Protein AF-0000000068983544 (afdb_homodimer)

pLDDT: mean 83.66, std 15.93, range [45.41, 98.19]

Nearest PDB structures (foldseek):
  6u9g-assembly1_E  TM=1.720E-01  e=5.964E+00  Francisella tularensis subsp. novicida U112
  6u9g-assembly1_E  TM=1.723E-01  e=6.072E+00  Francisella tularensis subsp. novicida U112

Organism: NCBI:txid743974

Sequence (190 aa):
MKKLVFLGVFAALSTGCATQTYLLSNQSQATPSVDKAQTFFVSGLAQQREINAAEVCNGANNVAKVETQHSFLNGVLGTISSGIYTPRQVRIYCKMKKLVFLGVFAALSTGCATQTYLLSNQSQATPSVDKAQTFFVSGLAQQREINAAEVCNGANNVAKVETQHSFLNGVLGTISSGIYTPRQVRIYCK

Secondary structure (DSSP, 8-state):
-HHHHHHHHHHHHHT-EEEEEEES-S---SS-SEEEEEEEEGGGTTEEEEEEHHHHTTSGGGEEEEEEEEEHHHHHHHHHTTTSEEEEEEEEEE-/-HHHHHHHHHHHHHT-EEEEEEES-S---SS-SEEEEEEEEGGGTTEEEEEEHHHHTTSGGGEEEEEEEEEHHHHHHHHHTTTSEEEEEEEEEE-

Foldseek 3Di:
DVVVVVVVVVVVLFAPKPKDKDFDAPDWDPAFLDKDKDKAFQLNVVHDDDDDLQVSQVGPNFWGMKMKIGTSVQVVVCVVVVNGIHMIIITTTTD/DVVVVVVVVVVVLFAPKPKDKDFDAPDWDPAFLDKDKDKAFQLNVVHDDDDDLCVSQVGPNFWGMKMKIGTSVQVVVCVVVVNGIRMIIITTTTD

Structure (mmCIF, N/CA/C/O backbone):
data_AF-0000000068983544-model_v1
#
loop_
_entity.id
_entity.type
_entity.pdbx_description
1 polymer 'Bor protein of bacteriophage'
#
loop_
_atom_site.group_PDB
_atom_site.id
_atom_site.type_symbol
_atom_site.label_atom_id
_atom_site.label_alt_id
_atom_site.label_comp_id
_atom_site.label_asym_id
_atom_site.label_entity_id
_atom_site.label_seq_id
_atom_site.pdbx_PDB_ins_code
_atom_site.Cartn_x
_atom_site.Cartn_y
_atom_site.Cartn_z
_atom_site.occupancy
_atom_site.B_iso_or_equiv
_atom_site.auth_seq_id
_atom_site.auth_comp_id
_atom_site.auth_asym_id
_atom_site.auth_atom_id
_atom_site.pdbx_PDB_model_num
ATOM 1 N N . MET A 1 1 ? 21.5 12.438 31.875 1 45.41 1 MET A N 1
ATOM 2 C CA . MET A 1 1 ? 20.578 11.32 31.656 1 45.41 1 MET A CA 1
ATOM 3 C C . MET A 1 1 ? 19.547 11.68 30.594 1 45.41 1 MET A C 1
ATOM 5 O O . MET A 1 1 ? 18.781 10.812 30.156 1 45.41 1 MET A O 1
ATOM 9 N N . LYS A 1 2 ? 19.25 12.898 30.469 1 55.91 2 LYS A N 1
ATOM 10 C CA . LYS A 1 2 ? 18.266 13.414 29.531 1 55.91 2 LYS A CA 1
ATOM 11 C C . LYS A 1 2 ? 18.703 13.18 28.078 1 55.91 2 LYS A C 1
ATOM 13 O O . LYS A 1 2 ? 17.875 12.867 27.219 1 55.91 2 LYS A O 1
ATOM 18 N N . LYS A 1 3 ? 20.031 13.25 27.859 1 56.06 3 LYS A N 1
ATOM 19 C CA . LYS A 1 3 ? 20.547 13.164 26.5 1 56.06 3 LYS A CA 1
ATOM 20 C C . LYS A 1 3 ? 20.406 11.75 25.938 1 56.06 3 LYS A C 1
ATOM 22 O O . LYS A 1 3 ? 20.156 11.57 24.75 1 56.06 3 LYS A O 1
ATOM 27 N N . LEU A 1 4 ? 20.562 10.781 26.75 1 52.22 4 LEU A N 1
ATOM 28 C CA . LEU A 1 4 ? 20.578 9.398 26.281 1 52.22 4 LEU A CA 1
ATOM 29 C C . LEU A 1 4 ? 19.172 8.953 25.875 1 52.22 4 LEU A C 1
ATOM 31 O O . LEU A 1 4 ? 19.016 8.148 24.953 1 52.22 4 LEU A O 1
ATOM 35 N N . VAL A 1 5 ? 18.203 9.492 26.594 1 53.12 5 VAL A N 1
ATOM 36 C CA . VAL A 1 5 ? 16.844 9.023 26.297 1 53.12 5 VAL A CA 1
ATOM 37 C C . VAL A 1 5 ? 16.422 9.5 24.906 1 53.12 5 VAL A C 1
ATOM 39 O O . VAL A 1 5 ? 15.68 8.812 24.203 1 53.12 5 VAL A O 1
ATOM 42 N N . PHE A 1 6 ? 17.109 10.57 24.5 1 54.41 6 PHE A N 1
ATOM 43 C CA . PHE A 1 6 ? 16.672 11.07 23.188 1 54.41 6 PHE A CA 1
ATOM 44 C C . PHE A 1 6 ? 17.094 10.117 22.078 1 54.41 6 PHE A C 1
ATOM 46 O O . PHE A 1 6 ? 16.359 9.93 21.109 1 54.41 6 PHE A O 1
ATOM 53 N N . LEU A 1 7 ? 18.312 9.562 22.281 1 53.5 7 LEU A N 1
ATOM 54 C CA . LEU A 1 7 ? 18.812 8.719 21.188 1 53.5 7 LEU A CA 1
ATOM 55 C C . LEU A 1 7 ? 17.969 7.465 21.047 1 53.5 7 LEU A C 1
ATOM 57 O O . LEU A 1 7 ? 17.703 7.008 19.938 1 53.5 7 LEU A O 1
ATOM 61 N N . GLY A 1 8 ? 17.672 6.891 22.172 1 51.94 8 GLY A N 1
ATOM 62 C CA . GLY A 1 8 ? 16.922 5.645 22.078 1 51.94 8 GLY A CA 1
ATOM 63 C C . GLY A 1 8 ? 15.547 5.816 21.438 1 51.94 8 GLY A C 1
ATOM 64 O O . GLY A 1 8 ? 15.102 4.957 20.688 1 51.94 8 GLY A O 1
ATOM 65 N N . VAL A 1 9 ? 14.906 6.852 21.844 1 52.91 9 VAL A N 1
ATOM 66 C CA . VAL A 1 9 ? 13.562 7.074 21.297 1 52.91 9 VAL A CA 1
ATOM 67 C C . VAL A 1 9 ? 13.633 7.242 19.781 1 52.91 9 VAL A C 1
ATOM 69 O O . VAL A 1 9 ? 12.766 6.746 19.062 1 52.91 9 VAL A O 1
ATOM 72 N N . PHE A 1 10 ? 14.695 7.887 19.344 1 51.66 10 PHE A N 1
ATOM 73 C CA . PHE A 1 10 ? 14.805 8.102 17.906 1 51.66 10 PHE A CA 1
ATOM 74 C C . PHE A 1 10 ? 14.969 6.773 17.172 1 51.66 10 PHE A C 1
ATOM 76 O O . PHE A 1 10 ? 14.422 6.59 16.078 1 51.66 10 PHE A O 1
ATOM 83 N N . ALA A 1 11 ? 15.844 5.953 17.734 1 50.38 11 ALA A N 1
ATOM 84 C CA . ALA A 1 11 ? 16.047 4.68 17.047 1 50.38 11 ALA A CA 1
ATOM 85 C C . ALA A 1 11 ? 14.75 3.881 16.969 1 50.38 11 ALA A C 1
ATOM 87 O O . ALA A 1 11 ? 14.492 3.203 15.977 1 50.38 11 ALA A O 1
ATOM 88 N N . ALA A 1 12 ? 14.047 3.814 18.094 1 47.84 12 ALA A N 1
ATOM 89 C CA . ALA A 1 12 ? 12.812 3.041 18.094 1 47.84 12 ALA A CA 1
ATOM 90 C C . ALA A 1 12 ? 11.781 3.645 17.156 1 47.84 12 ALA A C 1
ATOM 92 O O . ALA A 1 12 ? 10.875 2.949 16.688 1 47.84 12 ALA A O 1
ATOM 93 N N . LEU A 1 13 ? 11.797 4.941 17.062 1 49.25 13 LEU A N 1
ATOM 94 C CA . LEU A 1 13 ? 10.828 5.594 16.203 1 49.25 13 LEU A CA 1
ATOM 95 C C . LEU A 1 13 ? 11.062 5.211 14.742 1 49.25 13 LEU A C 1
ATOM 97 O O . LEU A 1 13 ? 10.172 5.363 13.898 1 49.25 13 LEU A O 1
ATOM 101 N N . SER A 1 14 ? 12.289 4.887 14.508 1 50.16 14 SER A N 1
ATOM 102 C CA . SER A 1 14 ? 12.594 4.82 13.078 1 50.16 14 SER A CA 1
ATOM 103 C C . SER A 1 14 ? 11.789 3.725 12.391 1 50.16 14 SER A C 1
ATOM 105 O O . SER A 1 14 ? 11.547 3.789 11.188 1 50.16 14 SER A O 1
ATOM 107 N N . THR A 1 15 ? 11.688 2.613 13.211 1 50.91 15 THR A N 1
ATOM 108 C CA . THR A 1 15 ? 11.203 1.5 12.398 1 50.91 15 THR A CA 1
ATOM 109 C C . THR A 1 15 ? 9.68 1.414 12.453 1 50.91 15 THR A C 1
ATOM 111 O O . THR A 1 15 ? 9.094 0.398 12.07 1 50.91 15 THR A O 1
ATOM 114 N N . GLY A 1 16 ? 9.023 2.342 13.352 1 54.34 16 GLY A N 1
ATOM 115 C CA . GLY A 1 16 ? 7.582 2.176 13.445 1 54.34 16 GLY A CA 1
ATOM 116 C C . GLY A 1 16 ? 6.848 2.576 12.18 1 54.34 16 GLY A C 1
ATOM 117 O O . GLY A 1 16 ? 6.914 3.732 11.758 1 54.34 16 GLY A O 1
ATOM 118 N N . CYS A 1 17 ? 6.656 1.687 11.039 1 65 17 CYS A N 1
ATOM 119 C CA . CYS A 1 17 ? 6.129 1.839 9.688 1 65 17 CYS A CA 1
ATOM 120 C C . CYS A 1 17 ? 4.777 1.151 9.547 1 65 17 CYS A C 1
ATOM 122 O O . CYS A 1 17 ? 4.453 0.242 10.312 1 65 17 CYS A O 1
ATOM 124 N N . ALA A 1 18 ? 3.801 1.942 9.28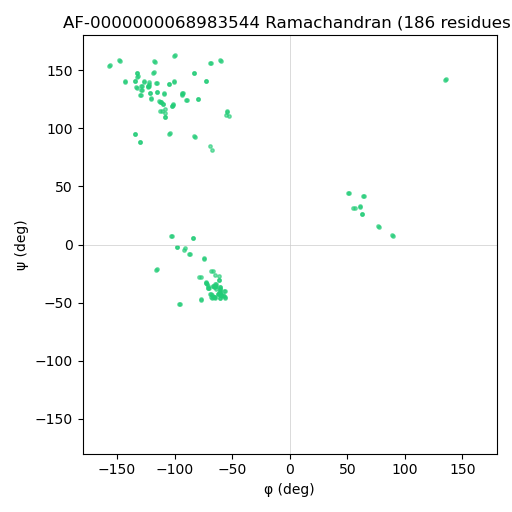9 1 82.88 18 ALA A N 1
ATOM 125 C CA . ALA A 1 18 ? 2.566 1.285 8.867 1 82.88 18 ALA A CA 1
ATOM 126 C C . ALA A 1 18 ? 2.809 0.385 7.66 1 82.88 18 ALA A C 1
ATOM 128 O O . ALA A 1 18 ? 3.246 0.854 6.605 1 82.88 18 ALA A O 1
ATOM 129 N N . THR A 1 19 ? 2.672 -0.91 7.992 1 90.06 19 THR A N 1
ATOM 130 C CA . THR A 1 19 ? 2.961 -1.868 6.934 1 90.06 19 THR A CA 1
ATOM 131 C C . THR A 1 19 ? 1.698 -2.621 6.523 1 90.06 19 THR A C 1
ATOM 133 O O . THR A 1 19 ? 0.979 -3.145 7.379 1 90.06 19 THR A O 1
ATOM 136 N N . GLN A 1 20 ? 1.384 -2.551 5.312 1 92 20 GLN A N 1
ATOM 137 C CA . GLN A 1 20 ? 0.334 -3.373 4.723 1 92 20 GLN A CA 1
ATOM 138 C C . GLN A 1 20 ? 0.925 -4.539 3.934 1 92 20 GLN A C 1
ATOM 140 O O . GLN A 1 20 ? 1.642 -4.332 2.951 1 92 20 GLN A O 1
ATOM 145 N N . THR A 1 21 ? 0.587 -5.832 4.363 1 95.06 21 THR A N 1
ATOM 146 C CA . THR A 1 21 ? 1.173 -7.027 3.768 1 95.06 21 THR A CA 1
ATOM 147 C C . THR A 1 21 ? 0.105 -7.859 3.062 1 95.06 21 THR A C 1
ATOM 149 O O . THR A 1 21 ? -0.954 -8.133 3.633 1 95.06 21 THR A O 1
ATOM 152 N N . TYR A 1 22 ? 0.392 -8.25 1.853 1 97.19 22 TYR A N 1
ATOM 153 C CA . TYR A 1 22 ? -0.451 -9.133 1.061 1 97.19 22 TYR A CA 1
ATOM 15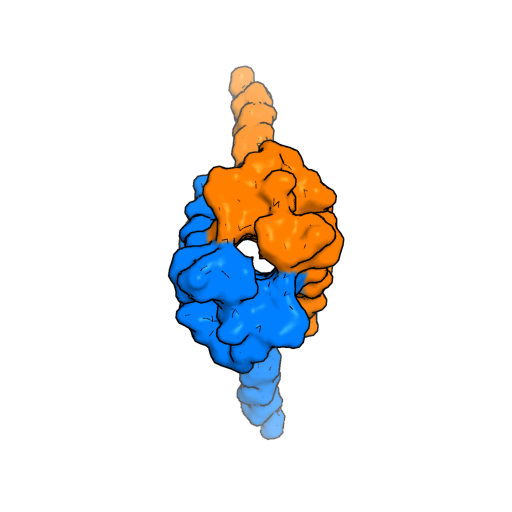4 C C . TYR A 1 22 ? 0.23 -10.484 0.842 1 97.19 22 TYR A C 1
ATOM 156 O O . TYR A 1 22 ? 1.246 -10.562 0.148 1 97.19 22 TYR A O 1
ATOM 164 N N . LEU A 1 23 ? -0.358 -11.492 1.39 1 98 23 LEU A N 1
ATOM 165 C CA . LEU A 1 23 ? 0.26 -12.812 1.372 1 98 23 LEU A CA 1
ATOM 166 C C . LEU A 1 23 ? -0.237 -13.633 0.185 1 98 23 LEU A C 1
ATOM 168 O O . LEU A 1 23 ? -1.443 -13.711 -0.06 1 98 23 LEU A O 1
ATOM 172 N N . LEU A 1 24 ? 0.691 -14.133 -0.499 1 97.94 24 LEU A N 1
ATOM 173 C CA . LEU A 1 24 ? 0.36 -15 -1.625 1 97.94 24 LEU A CA 1
ATOM 174 C C . LEU A 1 24 ? 0.847 -16.422 -1.377 1 97.94 24 LEU A C 1
ATOM 176 O O . LEU A 1 24 ? 0.413 -17.359 -2.053 1 97.94 24 LEU A O 1
ATOM 180 N N . SER A 1 25 ? 1.79 -16.516 -0.504 1 96.75 25 SER A N 1
ATOM 181 C CA . SER A 1 25 ? 2.355 -17.812 -0.141 1 96.75 25 SER A CA 1
ATOM 182 C C . SER A 1 25 ? 2.812 -17.828 1.314 1 96.75 25 SER A C 1
ATOM 184 O O . SER A 1 25 ? 3.088 -16.781 1.895 1 96.75 25 SER A O 1
ATOM 186 N N . ASN A 1 26 ? 2.916 -19.031 1.849 1 93.44 26 ASN A N 1
ATOM 187 C CA . ASN A 1 26 ? 3.42 -19.172 3.209 1 93.44 26 ASN A CA 1
ATOM 188 C C . ASN A 1 26 ? 4.941 -19.281 3.234 1 93.44 26 ASN A C 1
ATOM 190 O O . ASN A 1 26 ? 5.551 -19.266 4.305 1 93.44 26 ASN A O 1
ATOM 194 N N . GLN A 1 27 ? 5.449 -19.391 2.027 1 91 27 GLN A N 1
ATOM 195 C CA . GLN A 1 27 ? 6.898 -19.469 1.894 1 91 27 GLN A CA 1
ATOM 196 C C . GLN A 1 27 ? 7.457 -18.188 1.255 1 91 27 GLN A C 1
ATOM 198 O O . GLN A 1 27 ? 6.949 -17.734 0.231 1 91 27 GLN A O 1
ATOM 203 N N . SER A 1 28 ? 8.344 -17.516 1.978 1 90.25 28 SER A N 1
ATOM 204 C CA . SER A 1 28 ? 8.953 -16.297 1.443 1 90.25 28 SER A CA 1
ATOM 205 C C . SER A 1 28 ? 10.414 -16.188 1.859 1 90.25 28 SER A C 1
ATOM 207 O O . SER A 1 28 ? 10.773 -16.516 2.988 1 90.25 28 SER A O 1
ATOM 209 N N . GLN A 1 29 ? 11.133 -15.742 0.905 1 91.75 29 GLN A N 1
ATOM 210 C CA . GLN A 1 29 ? 12.492 -15.383 1.272 1 91.75 29 GLN A CA 1
ATOM 211 C C . GLN A 1 29 ? 12.5 -14.281 2.328 1 91.75 29 GLN A C 1
ATOM 213 O O . GLN A 1 29 ? 11.531 -13.531 2.465 1 91.75 29 GLN A O 1
ATOM 218 N N . ALA A 1 30 ? 13.586 -14.234 2.975 1 89.75 30 ALA A N 1
ATOM 219 C CA . ALA A 1 30 ? 13.711 -13.25 4.047 1 89.75 30 ALA A CA 1
ATOM 220 C C . ALA A 1 30 ? 14 -11.859 3.484 1 89.75 30 ALA A C 1
ATOM 222 O O . ALA A 1 30 ? 13.594 -10.852 4.074 1 89.75 30 ALA A O 1
ATOM 223 N N . THR A 1 31 ? 14.617 -11.883 2.375 1 93.94 31 THR A N 1
ATOM 224 C CA . THR A 1 31 ? 15.008 -10.609 1.788 1 93.94 31 THR A CA 1
ATOM 225 C C . THR A 1 31 ? 14.094 -10.25 0.62 1 93.94 31 THR A C 1
ATOM 227 O O . THR A 1 31 ? 13.758 -11.102 -0.202 1 93.94 31 THR A O 1
ATOM 230 N N . PRO A 1 32 ? 13.742 -9.023 0.564 1 96 32 PRO A N 1
ATOM 231 C CA . PRO A 1 32 ? 12.883 -8.625 -0.554 1 96 32 PRO A CA 1
ATOM 232 C C . PRO A 1 32 ? 13.633 -8.578 -1.885 1 96 32 PRO A C 1
ATOM 234 O O . PRO A 1 32 ? 14.797 -8.18 -1.927 1 96 32 PRO A O 1
ATOM 237 N N . SER A 1 33 ? 13.031 -8.992 -2.914 1 97.19 33 SER A N 1
ATOM 238 C CA . SER A 1 33 ? 13.578 -8.898 -4.266 1 97.19 33 SER A CA 1
ATOM 239 C C . SER A 1 33 ? 13.547 -7.465 -4.777 1 97.19 33 SER A C 1
ATOM 241 O O . SER A 1 33 ? 14.359 -7.082 -5.621 1 97.19 33 SER A O 1
ATOM 243 N N . VAL A 1 34 ? 12.562 -6.762 -4.352 1 96 34 VAL A N 1
ATOM 244 C CA . VAL A 1 34 ? 12.453 -5.332 -4.637 1 96 34 VAL A CA 1
ATOM 245 C C . VAL A 1 34 ? 12.18 -4.57 -3.34 1 96 34 VAL A C 1
ATOM 247 O O . VAL A 1 34 ? 11.336 -4.973 -2.541 1 96 34 VAL A O 1
ATOM 250 N N . ASP A 1 35 ? 12.922 -3.602 -3.084 1 94.06 35 ASP A N 1
ATOM 251 C CA . ASP A 1 35 ? 12.75 -2.629 -2.01 1 94.06 35 ASP A CA 1
ATOM 252 C C . ASP A 1 35 ? 12.953 -1.204 -2.521 1 94.06 35 ASP A C 1
ATOM 254 O O . ASP A 1 35 ? 14.078 -0.703 -2.545 1 94.06 35 ASP A O 1
ATOM 258 N N . LYS A 1 36 ? 11.898 -0.603 -2.852 1 91.38 36 LYS A N 1
ATOM 259 C CA . LYS A 1 36 ? 12 0.686 -3.531 1 91.38 36 LYS A CA 1
ATOM 260 C C . LYS A 1 36 ? 11.07 1.717 -2.898 1 91.38 36 LYS A C 1
ATOM 262 O O . LYS A 1 36 ? 9.984 1.375 -2.43 1 91.38 36 LYS A O 1
ATOM 267 N N . ALA A 1 37 ? 11.586 2.939 -2.898 1 87.25 37 ALA A N 1
ATOM 268 C CA . ALA A 1 37 ? 10.773 4.066 -2.447 1 87.25 37 ALA A CA 1
ATOM 269 C C . ALA A 1 37 ? 9.992 4.68 -3.605 1 87.25 37 ALA A C 1
ATOM 271 O O . ALA A 1 37 ? 10.562 4.969 -4.66 1 87.25 37 ALA A O 1
ATOM 272 N N . GLN A 1 38 ? 8.727 4.766 -3.498 1 90.31 38 GLN A N 1
ATOM 273 C CA . GLN A 1 38 ? 7.879 5.453 -4.465 1 90.31 38 GLN A CA 1
ATOM 274 C C . GLN A 1 38 ? 7.473 6.832 -3.959 1 90.31 38 GLN A C 1
ATOM 276 O O . GLN A 1 38 ? 6.902 6.961 -2.875 1 90.31 38 GLN A O 1
ATOM 281 N N . THR A 1 39 ? 7.84 7.82 -4.75 1 89.25 39 THR A N 1
ATOM 282 C CA . THR A 1 39 ? 7.566 9.195 -4.34 1 89.25 39 THR A CA 1
ATOM 283 C C . THR A 1 39 ? 6.238 9.672 -4.922 1 89.25 39 THR A C 1
ATOM 285 O O . THR A 1 39 ? 5.965 9.477 -6.105 1 89.25 39 THR A O 1
ATOM 288 N N . PHE A 1 40 ? 5.43 10.234 -4.027 1 88.06 40 PHE A N 1
ATOM 289 C CA . PHE A 1 40 ? 4.191 10.898 -4.422 1 88.06 40 PHE A CA 1
ATOM 290 C C . PHE A 1 40 ? 4.223 12.375 -4.035 1 88.06 40 PHE A C 1
ATOM 292 O O . PHE A 1 40 ? 4.914 12.758 -3.09 1 88.06 40 PHE A O 1
ATOM 299 N N . PHE A 1 41 ? 3.531 13.156 -4.902 1 85.88 41 PHE A N 1
ATOM 300 C CA . PHE A 1 41 ? 3.48 14.578 -4.609 1 85.88 41 PHE A CA 1
ATOM 301 C C . PHE A 1 41 ? 2.045 15.031 -4.355 1 85.88 41 PHE A C 1
ATOM 303 O O . PHE A 1 41 ? 1.097 14.359 -4.77 1 85.88 41 PHE A O 1
ATOM 310 N N . VAL A 1 42 ? 1.91 16.078 -3.682 1 82.12 42 VAL A N 1
ATOM 311 C CA . VAL A 1 42 ? 0.615 16.672 -3.369 1 82.12 42 VAL A CA 1
ATOM 312 C C . VAL A 1 42 ? -0.309 15.625 -2.768 1 82.12 42 VAL A C 1
ATOM 314 O O . VAL A 1 42 ? -1.427 15.422 -3.248 1 82.12 42 VAL A O 1
ATOM 317 N N . SER A 1 43 ? 0.256 14.898 -1.895 1 77.75 43 SER A N 1
ATOM 318 C CA . SER A 1 43 ? -0.463 13.859 -1.165 1 77.75 43 SER A CA 1
ATOM 319 C C . SER A 1 43 ? -0.966 12.773 -2.105 1 77.75 43 SER A C 1
ATOM 321 O O . SER A 1 43 ? -1.996 12.148 -1.845 1 77.75 43 SER A O 1
ATOM 323 N N . GLY A 1 44 ? -0.198 12.695 -3.223 1 77.94 44 GLY A N 1
ATOM 324 C CA . GLY A 1 44 ? -0.522 11.625 -4.156 1 77.94 44 GLY A CA 1
ATOM 325 C C . GLY A 1 44 ? -1.744 11.93 -5.004 1 77.94 44 GLY A C 1
ATOM 326 O O . GLY A 1 44 ? -2.328 11.023 -5.602 1 77.94 44 GLY A O 1
ATOM 327 N N . LEU A 1 45 ? -2.143 13.109 -5.043 1 78.38 45 LEU A N 1
ATOM 328 C CA . LEU A 1 45 ? -3.348 13.5 -5.773 1 78.38 45 LEU A CA 1
ATOM 329 C C . LEU A 1 45 ? -3.27 13.047 -7.227 1 78.38 45 LEU A C 1
ATOM 331 O O . LEU A 1 45 ? -2.383 13.477 -7.969 1 78.38 45 LEU A O 1
ATOM 335 N N . ALA A 1 46 ? -4.125 12.195 -7.484 1 80.88 46 ALA A N 1
ATOM 336 C CA . ALA A 1 46 ? -4.285 11.664 -8.836 1 80.88 46 ALA A CA 1
ATOM 337 C C . ALA A 1 46 ? -3.012 10.969 -9.305 1 80.88 46 ALA A C 1
ATOM 339 O O . ALA A 1 46 ? -2.623 11.086 -10.469 1 80.88 46 ALA A O 1
ATOM 340 N N . GLN A 1 47 ? -2.291 10.383 -8.508 1 87.56 47 GLN A N 1
ATOM 341 C CA . GLN A 1 47 ? -1.045 9.711 -8.859 1 87.56 47 GLN A CA 1
ATOM 342 C C . GLN A 1 47 ? -1.144 8.211 -8.617 1 87.56 47 GLN A C 1
ATOM 344 O O . GLN A 1 47 ? -1.843 7.77 -7.703 1 87.56 47 GLN A O 1
ATOM 349 N N . GLN A 1 48 ? -0.599 7.488 -9.539 1 90.12 48 GLN A N 1
ATOM 350 C CA . GLN A 1 48 ? -0.569 6.035 -9.414 1 90.12 48 GLN A CA 1
ATOM 351 C C . GLN A 1 48 ? 0.808 5.48 -9.766 1 90.12 48 GLN A C 1
ATOM 353 O O . GLN A 1 48 ? 1.483 5.996 -10.656 1 90.12 48 GLN A O 1
ATOM 358 N N . ARG A 1 49 ? 1.163 4.496 -8.984 1 93.56 49 ARG A N 1
ATOM 359 C CA . ARG A 1 49 ? 2.377 3.736 -9.266 1 93.56 49 ARG A CA 1
ATOM 360 C C . ARG A 1 49 ? 2.072 2.248 -9.406 1 93.56 49 ARG A C 1
ATOM 362 O O . ARG A 1 49 ? 1.247 1.705 -8.672 1 93.56 49 ARG A O 1
ATOM 369 N N . GLU A 1 50 ? 2.719 1.639 -10.461 1 94.94 50 GLU A N 1
ATOM 370 C CA . GLU A 1 50 ? 2.5 0.211 -10.672 1 94.94 50 GLU A CA 1
ATOM 371 C C . GLU A 1 50 ? 3.824 -0.546 -10.734 1 94.94 50 GLU A C 1
ATOM 373 O O . GLU A 1 50 ? 4.805 -0.046 -11.289 1 94.94 50 GLU A O 1
ATOM 378 N N . ILE A 1 51 ? 3.85 -1.687 -10.164 1 96.38 51 ILE A N 1
ATOM 379 C CA . ILE A 1 51 ? 4.984 -2.596 -10.297 1 96.38 51 ILE A CA 1
ATOM 380 C C . ILE A 1 51 ? 4.488 -3.982 -10.703 1 96.38 51 ILE A C 1
ATOM 382 O O . ILE A 1 51 ? 3.494 -4.477 -10.164 1 96.38 51 ILE A O 1
ATOM 386 N N . ASN A 1 52 ? 5.145 -4.555 -11.688 1 98 52 ASN A N 1
ATOM 387 C CA . ASN A 1 52 ? 4.82 -5.91 -12.109 1 98 52 ASN A CA 1
ATOM 388 C C . ASN A 1 52 ? 5.504 -6.953 -11.234 1 98 52 ASN A C 1
ATOM 390 O O . ASN A 1 52 ? 6.629 -7.371 -11.516 1 98 52 ASN A O 1
ATOM 394 N N . ALA A 1 53 ? 4.801 -7.375 -10.25 1 98 53 ALA A N 1
ATOM 395 C CA . ALA A 1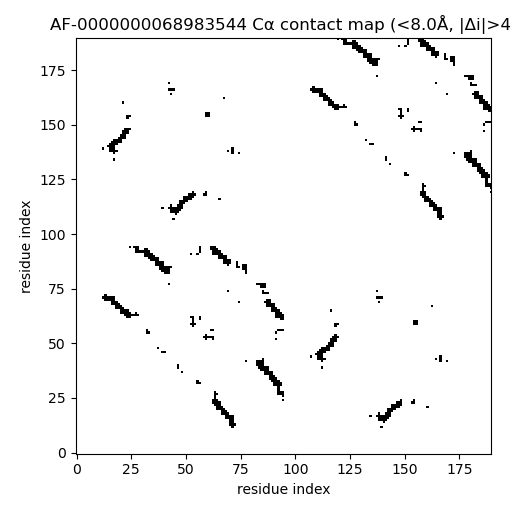 53 ? 5.352 -8.328 -9.289 1 98 53 ALA A CA 1
ATOM 396 C C . ALA A 1 53 ? 5.637 -9.672 -9.953 1 98 53 ALA A C 1
ATOM 398 O O . ALA A 1 53 ? 6.602 -10.352 -9.602 1 98 53 ALA A O 1
ATOM 399 N N . ALA A 1 54 ? 4.781 -10.055 -10.883 1 97.81 54 ALA A N 1
ATOM 400 C CA . ALA A 1 54 ? 4.992 -11.305 -11.609 1 97.81 54 ALA A CA 1
ATOM 401 C C . ALA A 1 54 ? 6.316 -11.281 -12.367 1 97.81 54 ALA A C 1
ATOM 403 O O . ALA A 1 54 ? 7.039 -12.273 -12.406 1 97.81 54 ALA A O 1
ATOM 404 N N . GLU A 1 55 ? 6.605 -10.18 -12.953 1 97.81 55 GLU A N 1
ATOM 405 C CA . GLU A 1 55 ? 7.859 -10.031 -13.68 1 97.81 55 GLU A CA 1
ATOM 406 C C . GLU A 1 55 ? 9.055 -10.039 -12.727 1 97.81 55 GLU A C 1
ATOM 408 O O . GLU A 1 55 ? 10.07 -10.688 -13 1 97.81 55 GLU A O 1
ATOM 413 N N . VAL A 1 56 ? 8.914 -9.344 -11.625 1 97.56 56 VAL A N 1
ATOM 414 C CA . VAL A 1 56 ? 9.977 -9.242 -10.633 1 97.56 56 VAL A CA 1
ATOM 415 C C . VAL A 1 56 ? 10.391 -10.641 -10.172 1 97.56 56 VAL A C 1
ATOM 417 O O . VAL A 1 56 ? 11.586 -10.922 -10.023 1 97.56 56 VAL A O 1
ATOM 420 N N . CYS A 1 57 ? 9.422 -11.531 -9.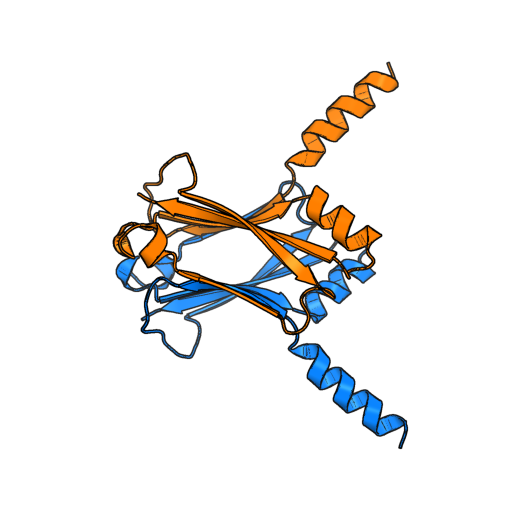984 1 97.56 57 CYS A N 1
ATOM 421 C CA . CYS A 1 57 ? 9.688 -12.836 -9.398 1 97.56 57 CYS A CA 1
ATOM 422 C C . CYS A 1 57 ? 9.719 -13.922 -10.469 1 97.56 57 CYS A C 1
ATOM 424 O O . CYS A 1 57 ? 9.641 -15.109 -10.148 1 97.56 57 CYS A O 1
ATOM 426 N N . ASN A 1 58 ? 9.672 -13.633 -11.773 1 97.38 58 ASN A N 1
ATOM 427 C CA . ASN A 1 58 ? 9.703 -14.57 -12.898 1 97.38 58 ASN A CA 1
ATOM 428 C C . ASN A 1 58 ? 8.484 -15.484 -12.898 1 97.38 58 ASN A C 1
ATOM 430 O O . ASN A 1 58 ? 8.617 -16.703 -13.039 1 97.38 58 ASN A O 1
ATOM 434 N N . GLY A 1 59 ? 7.34 -14.875 -12.602 1 96.19 59 GLY A N 1
ATOM 435 C CA . GLY A 1 59 ? 6.074 -15.594 -12.586 1 96.19 59 GLY A CA 1
ATOM 436 C C . GLY A 1 59 ? 5.215 -15.258 -11.375 1 96.19 59 GLY A C 1
ATOM 437 O O . GLY A 1 59 ? 5.727 -15.133 -10.266 1 96.19 59 GLY A O 1
ATOM 438 N N . ALA A 1 60 ? 3.975 -15.188 -11.602 1 95.5 60 ALA A N 1
ATOM 439 C CA . ALA A 1 60 ? 3.035 -14.844 -10.539 1 95.5 60 ALA A CA 1
ATOM 440 C C . ALA A 1 60 ? 3.078 -15.867 -9.414 1 95.5 60 ALA A C 1
ATOM 442 O O . ALA A 1 60 ? 2.932 -15.523 -8.234 1 95.5 60 ALA A O 1
ATOM 443 N N . ASN A 1 61 ? 3.373 -17.078 -9.758 1 95.12 61 ASN A N 1
ATOM 444 C CA . ASN A 1 61 ? 3.375 -18.156 -8.773 1 95.12 61 ASN A CA 1
ATOM 445 C C . ASN A 1 61 ? 4.598 -18.078 -7.863 1 95.12 61 ASN A C 1
ATOM 447 O O . ASN A 1 61 ? 4.648 -18.75 -6.832 1 95.12 61 ASN A O 1
ATOM 451 N N . ASN A 1 62 ? 5.516 -17.25 -8.25 1 97.56 62 ASN A N 1
ATOM 452 C CA . ASN A 1 62 ? 6.75 -17.141 -7.477 1 97.56 62 ASN A CA 1
ATOM 453 C C . ASN A 1 62 ? 6.711 -15.953 -6.523 1 97.56 62 ASN A C 1
ATOM 455 O O . ASN A 1 62 ? 7.652 -15.742 -5.754 1 97.56 62 ASN A O 1
ATOM 459 N N . VAL A 1 63 ? 5.621 -15.227 -6.586 1 98 63 VAL A N 1
ATOM 460 C CA . VAL A 1 63 ? 5.465 -14.117 -5.66 1 98 63 VAL A CA 1
ATOM 461 C C . VAL A 1 63 ? 5 -14.633 -4.301 1 98 63 VAL A C 1
ATOM 463 O O . VAL A 1 63 ? 3.994 -15.336 -4.207 1 98 63 VAL A O 1
ATOM 466 N N . ALA A 1 64 ? 5.68 -14.336 -3.24 1 98.19 64 ALA A N 1
ATOM 467 C CA . ALA A 1 64 ? 5.348 -14.82 -1.903 1 98.19 64 ALA A CA 1
ATOM 468 C C . ALA A 1 64 ? 4.504 -13.797 -1.143 1 98.19 64 ALA A C 1
ATOM 470 O O . ALA A 1 64 ? 3.463 -14.148 -0.576 1 98.19 64 ALA A O 1
ATOM 471 N N . LYS A 1 65 ? 4.961 -12.602 -1.105 1 97.44 65 LYS A N 1
ATOM 472 C CA . LYS A 1 65 ? 4.203 -11.539 -0.451 1 97.44 65 LYS A CA 1
ATOM 473 C C . LYS A 1 65 ? 4.605 -10.164 -0.985 1 97.44 65 LYS A C 1
ATOM 475 O O . LYS A 1 65 ? 5.707 -10 -1.514 1 97.44 65 LYS A O 1
ATOM 480 N N . VAL A 1 66 ? 3.736 -9.25 -0.915 1 96.75 66 VAL A N 1
ATOM 481 C CA . VAL A 1 66 ? 3.922 -7.855 -1.287 1 96.75 66 VAL A CA 1
ATOM 482 C C . VAL A 1 66 ? 3.611 -6.953 -0.093 1 96.75 66 VAL A C 1
ATOM 484 O O . VAL A 1 66 ? 2.674 -7.219 0.664 1 96.75 66 VAL A O 1
ATOM 487 N N . GLU A 1 67 ? 4.465 -5.941 0.126 1 94.88 67 GLU A N 1
ATOM 488 C CA . GLU A 1 67 ? 4.293 -5.031 1.252 1 94.88 67 GLU A CA 1
ATOM 489 C C . GLU A 1 67 ? 4.344 -3.574 0.794 1 94.88 67 GLU A C 1
ATOM 491 O O . GLU A 1 67 ? 5.133 -3.221 -0.085 1 94.88 67 GLU A O 1
ATOM 496 N N . THR A 1 68 ? 3.457 -2.83 1.321 1 93 68 THR A N 1
ATOM 497 C CA . THR A 1 68 ? 3.533 -1.375 1.263 1 93 68 THR A CA 1
ATOM 498 C C . THR A 1 68 ? 3.791 -0.791 2.648 1 93 68 THR A C 1
ATOM 500 O O . THR A 1 68 ? 3.051 -1.07 3.594 1 93 68 THR A O 1
ATOM 503 N N . GLN A 1 69 ? 4.84 -0.058 2.76 1 88.19 69 GLN A N 1
ATOM 504 C CA . GLN A 1 69 ? 5.211 0.482 4.062 1 88.19 69 GLN A CA 1
ATOM 505 C C . GLN A 1 69 ? 5.27 2.008 4.027 1 88.19 69 GLN A C 1
ATOM 507 O O . GLN A 1 69 ? 5.82 2.592 3.094 1 88.19 69 GLN A O 1
ATOM 512 N N . HIS A 1 70 ? 4.594 2.562 5.02 1 83.69 70 HIS A N 1
ATOM 513 C CA . HIS A 1 70 ? 4.727 3.98 5.332 1 83.69 70 HIS A CA 1
ATOM 514 C C . HIS A 1 70 ? 5.586 4.191 6.574 1 83.69 70 HIS A C 1
ATOM 516 O O . HIS A 1 70 ? 5.094 4.105 7.699 1 83.69 70 HIS A O 1
ATOM 522 N N . SER A 1 71 ? 6.906 4.457 6.312 1 76.56 71 SER A N 1
ATOM 523 C CA . SER A 1 71 ? 7.82 4.609 7.438 1 76.56 71 SER A CA 1
ATOM 524 C C . SER A 1 71 ? 7.527 5.891 8.219 1 76.56 71 SER A C 1
ATOM 526 O O . SER A 1 71 ? 6.93 6.824 7.684 1 76.56 71 SER A O 1
ATOM 528 N N . PHE A 1 72 ? 7.922 5.859 9.406 1 74.12 72 PHE A N 1
ATOM 529 C CA . PHE A 1 72 ? 7.773 7.039 10.25 1 74.12 72 PHE A CA 1
ATOM 530 C C . PHE A 1 72 ? 8.445 8.25 9.609 1 74.12 72 PHE A C 1
ATOM 532 O O . PHE A 1 72 ? 7.891 9.344 9.609 1 74.12 72 PHE A O 1
ATOM 539 N N . LEU A 1 73 ? 9.633 7.965 9.156 1 76.88 73 LEU A N 1
ATOM 540 C CA . LEU A 1 73 ? 10.367 9.047 8.5 1 76.88 73 LEU A CA 1
ATOM 541 C C . LEU A 1 73 ? 9.57 9.609 7.328 1 76.88 73 LEU A C 1
ATOM 543 O O . LEU A 1 73 ? 9.531 10.82 7.125 1 76.88 73 LEU A O 1
ATOM 547 N N . ASN A 1 74 ? 9.016 8.781 6.57 1 81.62 74 ASN A N 1
ATOM 548 C CA . ASN A 1 74 ? 8.188 9.211 5.445 1 81.62 74 ASN A CA 1
ATOM 549 C C . ASN A 1 74 ? 6.992 10.031 5.914 1 81.62 74 ASN A C 1
ATOM 551 O O . ASN A 1 74 ? 6.602 10.992 5.25 1 81.62 74 ASN A O 1
ATOM 555 N N . GLY A 1 75 ? 6.41 9.656 7.023 1 78.38 75 GLY A N 1
ATOM 556 C CA . GLY A 1 75 ? 5.34 10.445 7.613 1 78.38 75 GLY A CA 1
ATOM 557 C C . GLY A 1 75 ? 5.773 11.844 8.008 1 78.38 75 GLY A C 1
ATOM 558 O O . GLY A 1 75 ? 5.055 12.812 7.77 1 78.38 75 GLY A O 1
ATOM 559 N N . VAL A 1 76 ? 6.914 11.906 8.578 1 80.88 76 VAL A N 1
ATOM 560 C CA . VAL A 1 76 ? 7.465 13.195 9 1 80.88 76 VAL A CA 1
ATOM 561 C C . VAL A 1 76 ? 7.727 14.07 7.777 1 80.88 76 VAL A C 1
ATOM 563 O O . VAL A 1 76 ? 7.367 15.25 7.766 1 80.88 76 VAL A O 1
ATOM 566 N N . LEU A 1 77 ? 8.289 13.555 6.816 1 83.81 77 LEU A N 1
ATOM 567 C CA . LEU A 1 77 ? 8.562 14.289 5.586 1 83.81 77 LEU A CA 1
ATOM 568 C C . LEU A 1 77 ? 7.266 14.789 4.953 1 83.81 77 LEU A C 1
ATOM 570 O O . LEU A 1 77 ? 7.211 15.906 4.438 1 83.81 77 LEU A O 1
ATOM 574 N N . GLY A 1 78 ? 6.328 14.008 4.945 1 83.88 78 GLY A N 1
ATOM 575 C CA . GLY A 1 78 ? 5.023 14.414 4.457 1 83.88 78 GLY A CA 1
ATOM 576 C C . GLY A 1 78 ? 4.43 15.578 5.23 1 83.88 78 GLY A C 1
ATOM 577 O O . GLY A 1 78 ? 3.889 16.516 4.637 1 83.88 78 GLY A O 1
ATOM 578 N N . THR A 1 79 ? 4.566 15.477 6.566 1 81.69 79 THR A N 1
ATOM 579 C CA . THR A 1 79 ? 4.012 16.516 7.43 1 81.69 79 THR A CA 1
ATOM 580 C C . THR A 1 79 ? 4.773 17.828 7.254 1 81.69 79 THR A C 1
ATOM 582 O O . THR A 1 79 ? 4.164 18.891 7.078 1 81.69 79 THR A O 1
ATOM 585 N N . ILE A 1 80 ? 6.082 17.781 7.227 1 85.56 80 ILE A N 1
ATOM 586 C CA . ILE A 1 80 ? 6.914 18.969 7.113 1 85.56 80 ILE A CA 1
ATOM 587 C C . ILE A 1 80 ? 6.707 19.609 5.746 1 85.56 80 ILE A C 1
ATOM 589 O O . ILE A 1 80 ? 6.727 20.844 5.621 1 85.56 80 ILE A O 1
ATOM 593 N N . SER A 1 81 ? 6.531 18.812 4.848 1 89.12 81 SER A N 1
ATOM 594 C CA . SER A 1 81 ? 6.309 19.312 3.498 1 89.12 81 SER A CA 1
ATOM 595 C C . SER A 1 81 ? 4.84 19.672 3.275 1 89.12 81 SER A C 1
ATOM 597 O O . SER A 1 81 ? 4.445 20.031 2.166 1 89.12 81 SER A O 1
ATOM 599 N N . SER A 1 82 ? 4.051 19.594 4.301 1 86.94 82 SER A N 1
ATOM 600 C CA . SER A 1 82 ? 2.619 19.875 4.254 1 86.94 82 SER A CA 1
ATOM 601 C C . SER A 1 82 ? 1.916 19.031 3.203 1 86.94 82 SER A C 1
ATOM 603 O O . SER A 1 82 ? 1.006 19.5 2.521 1 86.94 82 SER A O 1
ATOM 605 N N . GLY A 1 83 ? 2.449 17.859 3.02 1 81.44 83 GLY A N 1
ATOM 606 C CA . GLY A 1 83 ? 1.798 16.922 2.119 1 81.44 83 GLY A CA 1
ATOM 607 C C . GLY A 1 83 ? 2.266 17.047 0.682 1 81.44 83 GLY A C 1
ATOM 608 O O . GLY A 1 83 ? 1.734 16.391 -0.211 1 81.44 83 GLY A O 1
ATOM 609 N N . ILE A 1 84 ? 3.236 17.797 0.399 1 86.19 84 ILE A N 1
ATOM 610 C CA . ILE A 1 84 ? 3.734 18 -0.958 1 86.19 84 ILE A CA 1
ATOM 611 C C . ILE A 1 84 ? 4.574 16.781 -1.372 1 86.19 84 ILE A C 1
ATOM 613 O O . ILE A 1 84 ? 4.422 16.266 -2.479 1 86.19 84 ILE A O 1
ATOM 617 N N . TYR A 1 85 ? 5.445 16.453 -0.436 1 89.31 85 TYR A N 1
ATOM 618 C CA . TYR A 1 85 ? 6.312 15.297 -0.651 1 89.31 85 TYR A CA 1
ATOM 619 C C . TYR A 1 85 ? 5.906 14.133 0.245 1 89.31 85 TYR A C 1
ATOM 621 O O . TYR A 1 85 ? 6.109 14.18 1.461 1 89.31 85 TYR A O 1
ATOM 629 N N . THR A 1 86 ? 5.324 13.047 -0.383 1 87.81 86 THR A N 1
ATOM 630 C CA . THR A 1 86 ? 4.832 11.906 0.381 1 87.81 86 THR A CA 1
ATOM 631 C C . THR A 1 86 ? 5.371 10.594 -0.192 1 87.81 86 THR A C 1
ATOM 633 O O . THR A 1 86 ? 4.707 9.945 -1.005 1 87.81 86 THR A O 1
ATOM 636 N N . PRO A 1 87 ? 6.562 10.219 0.324 1 88.62 87 PRO A N 1
ATOM 637 C CA . PRO A 1 87 ? 7.148 8.961 -0.152 1 88.62 87 PRO A CA 1
ATOM 638 C C . PRO A 1 87 ? 6.594 7.738 0.573 1 88.62 87 PRO A C 1
ATOM 640 O O . PRO A 1 87 ? 6.141 7.844 1.715 1 88.62 87 PRO A O 1
ATOM 643 N N . ARG A 1 88 ? 6.512 6.559 -0.212 1 87.12 88 ARG A N 1
ATOM 644 C CA . ARG A 1 88 ? 6.094 5.27 0.33 1 87.12 88 ARG A CA 1
ATOM 645 C C . ARG A 1 88 ? 7.043 4.16 -0.106 1 87.12 88 ARG A C 1
ATOM 647 O O . ARG A 1 88 ? 7.641 4.23 -1.182 1 87.12 88 ARG A O 1
ATOM 654 N N . GLN A 1 89 ? 7.199 3.205 0.736 1 90.12 89 GLN A N 1
ATOM 655 C CA . GLN A 1 89 ? 8.078 2.086 0.417 1 90.12 89 GLN A CA 1
ATOM 656 C C . GLN A 1 89 ? 7.281 0.873 -0.05 1 90.12 89 GLN A C 1
ATOM 658 O O . GLN A 1 89 ? 6.227 0.566 0.509 1 90.12 89 GLN A O 1
ATOM 663 N N . VAL A 1 90 ? 7.867 0.19 -1.108 1 92.94 90 VAL A N 1
ATOM 664 C CA . VAL A 1 90 ? 7.266 -1.049 -1.593 1 92.94 90 VAL A CA 1
ATOM 665 C C . VAL A 1 90 ? 8.281 -2.186 -1.501 1 92.94 90 VAL A C 1
ATOM 667 O O . VAL A 1 90 ? 9.477 -1.982 -1.742 1 92.94 90 VAL A O 1
ATOM 670 N N . ARG A 1 91 ? 7.797 -3.316 -1.098 1 94.5 91 ARG A N 1
ATOM 671 C CA . ARG A 1 91 ? 8.641 -4.504 -1.047 1 94.5 91 ARG A CA 1
ATOM 672 C C . ARG A 1 91 ? 7.938 -5.707 -1.667 1 94.5 91 ARG A C 1
ATOM 674 O O . ARG A 1 91 ? 6.738 -5.906 -1.453 1 94.5 91 ARG A O 1
ATOM 681 N N . ILE A 1 92 ? 8.734 -6.398 -2.477 1 97.5 92 ILE A N 1
ATOM 682 C CA . ILE A 1 92 ? 8.242 -7.633 -3.076 1 97.5 92 ILE A CA 1
ATOM 683 C C . ILE A 1 92 ? 9.141 -8.797 -2.658 1 97.5 92 ILE A C 1
ATOM 685 O O . ILE A 1 92 ? 10.367 -8.711 -2.758 1 97.5 92 ILE A O 1
ATOM 689 N N . TYR A 1 93 ? 8.562 -9.82 -2.105 1 97.62 93 TYR A N 1
ATOM 690 C CA . TYR A 1 93 ? 9.266 -11.031 -1.714 1 97.62 93 TYR A CA 1
ATOM 691 C C . TYR A 1 93 ? 8.891 -12.195 -2.621 1 97.62 93 TYR A C 1
ATOM 693 O O . TYR A 1 93 ? 7.707 -12.461 -2.848 1 97.62 93 TYR A O 1
ATOM 701 N N . CYS A 1 94 ? 9.891 -12.859 -3.115 1 98.06 94 CYS A N 1
ATOM 702 C CA . CYS A 1 94 ? 9.672 -14.039 -3.947 1 98.06 94 CYS A CA 1
ATOM 703 C C . CYS A 1 94 ? 9.883 -15.32 -3.146 1 98.06 94 CYS A C 1
ATOM 705 O O . CYS A 1 94 ? 10.461 -15.289 -2.061 1 98.06 94 CYS A O 1
ATOM 707 N N . LYS A 1 95 ? 9.375 -16.344 -3.699 1 96.81 95 LYS A N 1
ATOM 708 C CA . LYS A 1 95 ? 9.492 -17.656 -3.057 1 96.81 95 LYS A CA 1
ATOM 709 C C . LYS A 1 95 ? 10.938 -18.141 -3.09 1 96.81 95 LYS A C 1
ATOM 711 O O . LYS A 1 95 ? 11.703 -17.766 -3.975 1 96.81 95 LYS A O 1
ATOM 716 N N . MET B 1 1 ? -22.391 31.781 -9.531 1 45.75 1 MET B N 1
ATOM 717 C CA . MET B 1 1 ? -21.422 31 -10.281 1 45.75 1 MET B CA 1
ATOM 718 C C . MET B 1 1 ? -20.328 30.438 -9.367 1 45.75 1 MET B C 1
ATOM 720 O O . MET B 1 1 ? -19.531 29.609 -9.773 1 45.75 1 MET B O 1
ATOM 724 N N . LYS B 1 2 ? -20.047 31.125 -8.328 1 54.75 2 LYS B N 1
ATOM 725 C CA . LYS B 1 2 ? -19.016 30.766 -7.355 1 54.75 2 LYS B CA 1
ATOM 726 C C . LYS B 1 2 ? -19.391 29.469 -6.637 1 54.75 2 LYS B C 1
ATOM 728 O O . LYS B 1 2 ? -18.516 28.641 -6.348 1 54.75 2 LYS B O 1
ATOM 733 N N . LYS B 1 3 ? -20.672 29.281 -6.398 1 55.28 3 LYS B N 1
ATOM 734 C CA . LYS B 1 3 ? -21.141 28.141 -5.602 1 55.28 3 LYS B CA 1
ATOM 735 C C . LYS B 1 3 ? -20.953 26.828 -6.355 1 55.28 3 LYS B C 1
ATOM 737 O O . LYS B 1 3 ? -20.656 25.797 -5.75 1 55.28 3 LYS B O 1
ATOM 742 N N . LEU B 1 4 ? -21.156 26.828 -7.609 1 51.84 4 LEU B N 1
ATOM 743 C CA . LEU B 1 4 ? -21.125 25.594 -8.391 1 51.84 4 LEU B CA 1
ATOM 744 C C . LEU B 1 4 ? -19.688 25.078 -8.523 1 51.84 4 LEU B C 1
ATOM 746 O O . LEU B 1 4 ? -19.469 23.859 -8.578 1 51.84 4 LEU B O 1
ATOM 750 N N . VAL B 1 5 ? -18.766 26.016 -8.602 1 52.28 5 VAL B N 1
ATOM 751 C CA . VAL B 1 5 ? -17.406 25.562 -8.812 1 52.28 5 VAL B CA 1
ATOM 752 C C . VAL B 1 5 ? -16.906 24.797 -7.582 1 52.28 5 VAL B C 1
ATOM 754 O O . VAL B 1 5 ? -16.125 23.859 -7.699 1 52.28 5 VAL B O 1
ATOM 757 N N . PHE B 1 6 ? -17.578 25.125 -6.477 1 53.44 6 PHE B N 1
ATOM 758 C CA . PHE B 1 6 ? -17.094 24.438 -5.289 1 53.44 6 PHE B CA 1
ATOM 759 C C . PHE B 1 6 ? -17.453 22.953 -5.328 1 53.44 6 PHE B C 1
ATOM 761 O O . PHE B 1 6 ? -16.688 22.109 -4.891 1 53.44 6 PHE B O 1
ATOM 768 N N . LEU B 1 7 ? -18.672 22.719 -5.859 1 52.69 7 LEU B N 1
ATOM 769 C CA . LEU B 1 7 ? -19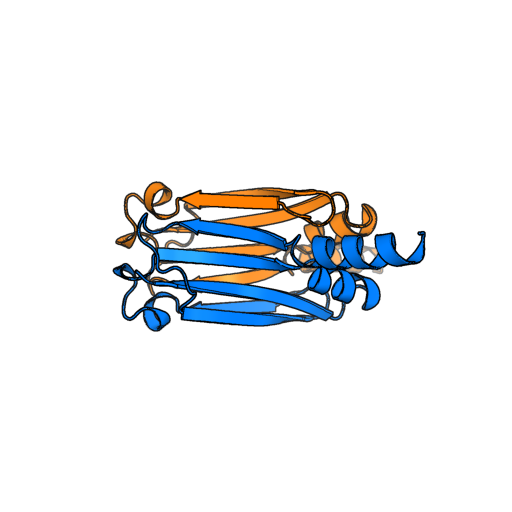.125 21.328 -5.828 1 52.69 7 LEU B CA 1
ATOM 770 C C . LEU B 1 7 ? -18.266 20.453 -6.734 1 52.69 7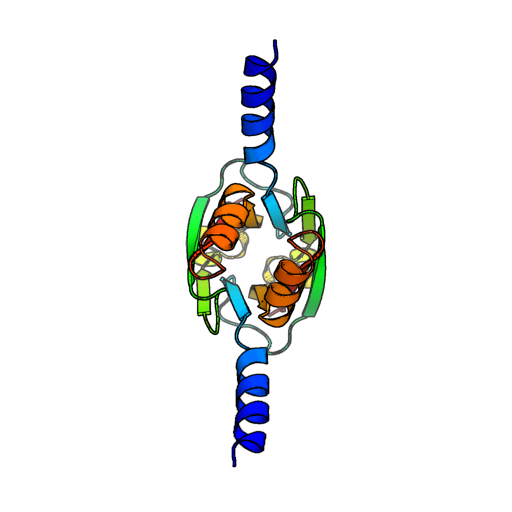 LEU B C 1
ATOM 772 O O . LEU B 1 7 ? -17.953 19.312 -6.391 1 52.69 7 LEU B O 1
ATOM 776 N N . GLY B 1 8 ? -18.016 20.969 -7.91 1 51.62 8 GLY B N 1
ATOM 777 C CA . GLY B 1 8 ? -17.25 20.141 -8.836 1 51.62 8 GLY B CA 1
ATOM 778 C C . GLY B 1 8 ? -15.852 19.812 -8.328 1 51.62 8 GLY B C 1
ATOM 779 O O . GLY B 1 8 ? -15.359 18.703 -8.539 1 51.62 8 GLY B O 1
ATOM 780 N N . VAL B 1 9 ? -15.242 20.812 -7.777 1 51.91 9 VAL B N 1
ATOM 781 C CA . VAL B 1 9 ? -13.883 20.594 -7.293 1 51.91 9 VAL B CA 1
ATOM 782 C C . VAL B 1 9 ? -13.883 19.5 -6.215 1 51.91 9 VAL B C 1
ATOM 784 O O . VAL B 1 9 ? -12.977 18.672 -6.164 1 51.91 9 VAL B O 1
ATOM 787 N N . PHE B 1 10 ? -14.945 19.531 -5.422 1 50.97 10 PHE B N 1
ATOM 788 C CA . PHE B 1 10 ? -14.992 18.531 -4.359 1 50.97 10 PHE B CA 1
ATOM 789 C C . PHE B 1 10 ? -15.102 17.125 -4.938 1 50.97 10 PHE B C 1
ATOM 791 O O . PHE B 1 10 ? -14.516 16.188 -4.402 1 50.97 10 PHE B O 1
ATOM 798 N N . ALA B 1 11 ? -15.992 17.047 -5.91 1 49.38 11 ALA B N 1
ATOM 799 C CA . ALA B 1 11 ? -16.156 15.703 -6.477 1 49.38 11 ALA B CA 1
ATOM 800 C C . ALA B 1 11 ? -14.844 15.203 -7.074 1 49.38 11 ALA B C 1
ATOM 802 O O . ALA B 1 11 ? -14.531 14.008 -6.992 1 49.38 11 ALA B O 1
ATOM 803 N N . ALA B 1 12 ? -14.18 16.062 -7.836 1 47.28 12 ALA B N 1
ATOM 804 C CA . ALA B 1 12 ? -12.93 15.641 -8.461 1 47.28 12 ALA B CA 1
ATOM 805 C C . ALA B 1 12 ? -11.867 15.328 -7.414 1 47.28 12 ALA B C 1
ATOM 807 O O . ALA B 1 12 ? -10.914 14.586 -7.688 1 47.28 12 ALA B O 1
ATOM 808 N N . LEU B 1 13 ? -11.898 16.094 -6.367 1 48.72 13 LEU B N 1
ATOM 809 C CA . LEU B 1 13 ? -10.906 15.859 -5.328 1 48.72 13 LEU B CA 1
ATOM 810 C C . LEU B 1 13 ? -11.047 14.461 -4.738 1 48.72 13 LEU B C 1
ATOM 812 O O . LEU B 1 13 ? -10.133 13.969 -4.074 1 48.72 13 LEU B O 1
ATOM 816 N N . SER B 1 14 ? -12.242 14.016 -4.836 1 49.88 14 SER B N 1
ATOM 817 C CA . SER B 1 14 ? -12.461 12.82 -4.023 1 49.88 14 SER B CA 1
ATOM 818 C C . SER B 1 14 ? -11.523 11.695 -4.434 1 49.88 14 SER B C 1
ATOM 820 O O . SER B 1 14 ? -11.18 10.836 -3.617 1 49.88 14 SER B O 1
ATOM 822 N N . THR B 1 15 ? -11.445 11.586 -5.836 1 50.25 15 THR B N 1
ATOM 823 C CA . THR B 1 15 ? -10.875 10.289 -6.18 1 50.25 15 THR B CA 1
ATOM 824 C C . THR B 1 15 ? -9.359 10.383 -6.309 1 50.25 15 THR B C 1
ATOM 826 O O . THR B 1 15 ? -8.719 9.5 -6.895 1 50.25 15 THR B O 1
ATOM 829 N N . GLY B 1 16 ? -8.773 11.688 -6.148 1 53.25 16 GLY B N 1
ATOM 830 C CA . GLY B 1 16 ? -7.332 11.758 -6.324 1 53.25 16 GLY B CA 1
ATOM 831 C C . GLY B 1 16 ? -6.562 11.031 -5.238 1 53.25 16 GLY B C 1
ATOM 832 O O . GLY B 1 16 ? -6.617 11.414 -4.07 1 53.25 16 GLY B O 1
ATOM 833 N N . CYS B 1 17 ? -6.336 9.578 -5.23 1 63.88 17 CYS B N 1
ATOM 834 C CA . CYS B 1 17 ? -5.801 8.602 -4.289 1 63.88 17 CYS B CA 1
ATOM 835 C C . CYS B 1 17 ? -4.434 8.102 -4.738 1 63.88 17 CYS B C 1
ATOM 837 O O . CYS B 1 17 ? -4.102 8.164 -5.922 1 63.88 17 CYS B O 1
ATOM 839 N N . ALA B 1 18 ? -3.465 8.445 -3.959 1 82.19 18 ALA B N 1
ATOM 840 C CA . ALA B 1 18 ? -2.219 7.727 -4.219 1 82.19 18 ALA B CA 1
ATOM 841 C C . ALA B 1 18 ? -2.443 6.219 -4.211 1 82.19 18 ALA B C 1
ATOM 843 O O . ALA B 1 18 ? -2.885 5.652 -3.209 1 82.19 18 ALA B O 1
ATOM 844 N N . THR B 1 19 ? -2.303 5.719 -5.445 1 89.81 19 THR B N 1
ATOM 845 C CA . THR B 1 19 ? -2.566 4.289 -5.578 1 89.81 19 THR B CA 1
ATOM 846 C C . THR B 1 19 ? -1.287 3.533 -5.922 1 89.81 19 THR B C 1
ATOM 848 O O . THR B 1 19 ? -0.568 3.91 -6.852 1 89.81 19 THR B O 1
ATOM 851 N N . GLN B 1 20 ? -0.962 2.619 -5.133 1 91.88 20 GLN B N 1
ATOM 852 C CA . GLN B 1 20 ? 0.111 1.675 -5.426 1 91.88 20 GLN B CA 1
ATOM 853 C C . GLN B 1 20 ? -0.448 0.33 -5.883 1 91.88 20 GLN B C 1
ATOM 855 O O . GLN B 1 20 ? -1.154 -0.343 -5.129 1 91.88 20 GLN B O 1
ATOM 860 N N . THR B 1 21 ? -0.096 -0.096 -7.168 1 94.94 21 THR B N 1
ATOM 861 C CA . THR B 1 21 ? -0.652 -1.305 -7.77 1 94.94 21 THR B CA 1
ATOM 862 C C . THR B 1 21 ? 0.439 -2.348 -7.992 1 94.94 21 THR B C 1
ATOM 864 O O . THR B 1 21 ? 1.495 -2.039 -8.547 1 94.94 21 THR B O 1
ATOM 867 N N . TYR B 1 22 ? 0.187 -3.549 -7.574 1 97.19 22 TYR B N 1
ATOM 868 C CA . TYR B 1 22 ? 1.048 -4.703 -7.805 1 97.19 22 TYR B CA 1
ATOM 869 C C . TYR B 1 22 ? 0.392 -5.691 -8.766 1 97.19 22 TYR B C 1
ATOM 871 O O . TYR B 1 22 ? -0.619 -6.312 -8.43 1 97.19 22 TYR B O 1
ATOM 879 N N . LEU B 1 23 ? 0.993 -5.84 -9.891 1 98 23 LEU B N 1
ATOM 880 C CA . LEU B 1 23 ? 0.402 -6.656 -10.938 1 98 23 LEU B CA 1
ATOM 881 C C . LEU B 1 23 ? 0.926 -8.086 -10.875 1 98 23 LEU B C 1
ATOM 883 O O . LEU B 1 23 ? 2.135 -8.305 -10.781 1 98 23 LEU B O 1
ATOM 887 N N . LEU B 1 24 ? 0.011 -8.961 -10.883 1 97.94 24 LEU B N 1
ATOM 888 C CA . LEU B 1 24 ? 0.373 -10.375 -10.891 1 97.94 24 LEU B CA 1
ATOM 889 C C . LEU B 1 24 ? -0.09 -11.047 -12.18 1 97.94 24 LEU B C 1
ATOM 891 O O . LEU B 1 24 ? 0.371 -12.133 -12.523 1 97.94 24 LEU B O 1
ATOM 895 N N . SER B 1 25 ? -1.051 -10.43 -12.789 1 96.81 25 SER B N 1
ATOM 896 C CA . SER B 1 25 ? -1.593 -10.922 -14.047 1 96.81 25 SER B CA 1
ATOM 897 C C . SER B 1 25 ? -2.066 -9.781 -14.938 1 96.81 25 SER B C 1
ATOM 899 O O . SER B 1 25 ? -2.371 -8.688 -14.445 1 96.81 25 SER B O 1
ATOM 901 N N . ASN B 1 26 ? -2.146 -10.07 -16.219 1 93.5 26 ASN B N 1
ATOM 902 C CA . ASN B 1 26 ? -2.658 -9.078 -17.156 1 93.5 26 ASN B CA 1
ATOM 903 C C . ASN B 1 26 ? -4.18 -9.141 -17.266 1 93.5 26 ASN B C 1
ATOM 905 O O . ASN B 1 26 ? -4.797 -8.281 -17.891 1 93.5 26 ASN B O 1
ATOM 909 N N . GLN B 1 27 ? -4.68 -10.18 -16.625 1 90.88 27 GLN B N 1
ATOM 910 C CA . GLN B 1 27 ? -6.129 -10.352 -16.609 1 90.88 27 GLN B CA 1
ATOM 911 C C . GLN B 1 27 ? -6.699 -10.109 -15.219 1 90.88 27 GLN B C 1
ATOM 913 O O . GLN B 1 27 ? -6.199 -10.656 -14.234 1 90.88 27 GLN B O 1
ATOM 918 N N . SER B 1 28 ? -7.602 -9.141 -15.117 1 90.56 28 SER B N 1
ATOM 919 C CA . SER B 1 28 ? -8.227 -8.852 -13.828 1 90.56 28 SER B CA 1
ATOM 920 C C . SER B 1 28 ? -9.695 -8.477 -14 1 90.56 28 SER B C 1
ATOM 922 O O . SER B 1 28 ? -10.062 -7.793 -14.953 1 90.56 28 SER B O 1
ATOM 924 N N . GLN B 1 29 ? -10.406 -9 -13.078 1 91.75 29 GLN B N 1
ATOM 925 C CA . GLN B 1 29 ? -11.781 -8.516 -13.023 1 91.75 29 GLN B CA 1
ATOM 926 C C . GLN B 1 29 ? -11.828 -7.008 -12.781 1 91.75 29 GLN B C 1
ATOM 928 O O . GLN B 1 29 ? -10.875 -6.434 -12.242 1 91.75 29 GLN B O 1
ATOM 933 N N . ALA B 1 30 ? -12.914 -6.488 -13.164 1 89.88 30 ALA B N 1
ATOM 934 C CA . ALA B 1 30 ? -13.078 -5.043 -13.023 1 89.88 30 ALA B CA 1
ATOM 935 C C . ALA B 1 30 ? -13.391 -4.66 -11.578 1 89.88 30 ALA B C 1
ATOM 937 O O . ALA B 1 30 ? -13.023 -3.574 -11.125 1 89.88 30 ALA B O 1
ATOM 938 N N . THR B 1 31 ? -13.992 -5.594 -10.938 1 93.94 31 THR B N 1
ATOM 939 C CA . THR B 1 31 ? -14.414 -5.312 -9.57 1 93.94 31 THR B CA 1
ATOM 940 C C . THR B 1 31 ? -13.492 -6.008 -8.57 1 93.94 31 THR B C 1
ATOM 942 O O . THR B 1 31 ? -13.133 -7.172 -8.758 1 93.94 31 THR B O 1
ATOM 945 N N . 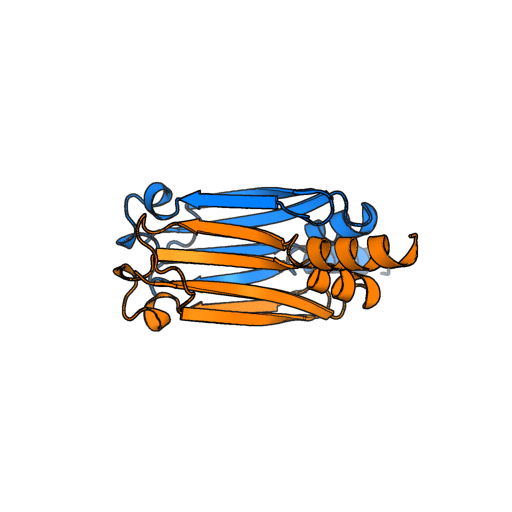PRO B 1 32 ? -13.164 -5.301 -7.547 1 95.94 32 PRO B N 1
ATOM 946 C CA . PRO B 1 32 ? -12.297 -5.938 -6.551 1 95.94 32 PRO B CA 1
ATOM 947 C C . PRO B 1 32 ? -13.039 -6.988 -5.723 1 95.94 32 PRO B C 1
ATOM 949 O O . PRO B 1 32 ? -14.211 -6.809 -5.395 1 95.94 32 PRO B O 1
ATOM 952 N N . SER B 1 33 ? -12.414 -8.039 -5.434 1 97.12 33 SER B N 1
ATOM 953 C CA . SER B 1 33 ? -12.945 -9.07 -4.551 1 97.12 33 SER B CA 1
ATOM 954 C C . SER B 1 33 ? -12.938 -8.617 -3.096 1 97.12 33 SER B C 1
ATOM 956 O O . SER B 1 33 ? -13.75 -9.078 -2.293 1 97.12 33 SER B O 1
ATOM 958 N N . VAL B 1 34 ? -11.969 -7.848 -2.775 1 95.94 34 VAL B N 1
A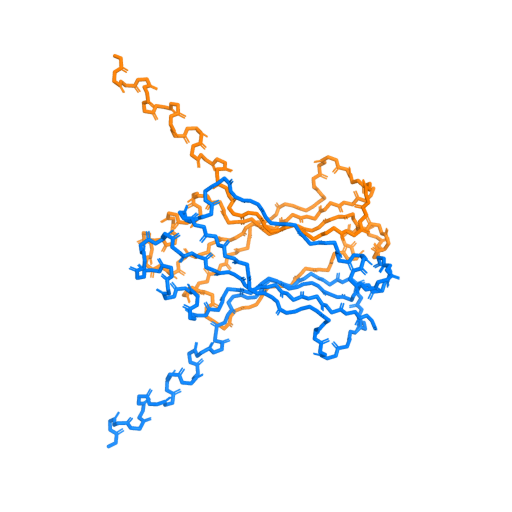TOM 959 C CA . VAL B 1 34 ? -11.883 -7.211 -1.465 1 95.94 34 VAL B CA 1
ATOM 960 C C . VAL B 1 34 ? -11.641 -5.715 -1.633 1 95.94 34 VAL B C 1
ATOM 962 O O . VAL B 1 34 ? -10.797 -5.301 -2.432 1 95.94 34 VAL B O 1
ATOM 965 N N . ASP B 1 35 ? -12.406 -4.949 -1.018 1 93.94 35 ASP B N 1
ATOM 966 C CA . ASP B 1 35 ? -12.266 -3.502 -0.886 1 93.94 35 ASP B CA 1
ATOM 967 C C . ASP B 1 35 ? -12.492 -3.057 0.558 1 93.94 35 ASP B C 1
ATOM 969 O O . ASP B 1 35 ? -13.625 -2.801 0.964 1 93.94 35 ASP B O 1
ATOM 973 N N . LYS B 1 36 ? -11.438 -2.938 1.238 1 91.31 36 LYS B N 1
ATOM 974 C CA . LYS B 1 36 ? -11.555 -2.705 2.676 1 91.31 36 LYS B CA 1
ATOM 975 C C . LYS B 1 36 ? -10.656 -1.556 3.121 1 91.31 36 LYS B C 1
ATOM 977 O O . LYS B 1 36 ? -9.57 -1.357 2.566 1 91.31 36 LYS B O 1
ATOM 982 N N . ALA B 1 37 ? -11.203 -0.841 4.102 1 87 37 ALA B N 1
ATOM 983 C CA . ALA B 1 37 ? -10.414 0.219 4.73 1 87 37 ALA B CA 1
ATOM 984 C C . ALA B 1 37 ? -9.625 -0.317 5.918 1 87 37 ALA B C 1
ATOM 986 O O . ALA B 1 37 ? -10.172 -1.013 6.777 1 87 37 ALA B O 1
ATOM 987 N N . GLN B 1 38 ? -8.359 -0.146 5.926 1 89.88 38 GLN B N 1
ATOM 988 C CA . GLN B 1 38 ? -7.504 -0.48 7.059 1 89.88 38 GLN B CA 1
ATOM 989 C C . GLN B 1 38 ? -7.129 0.769 7.852 1 89.88 38 GLN B C 1
ATOM 991 O O . GLN B 1 38 ? -6.562 1.714 7.301 1 89.88 38 GLN B O 1
ATOM 996 N N . THR B 1 39 ? -7.52 0.729 9.102 1 89.31 39 THR B N 1
ATOM 997 C CA . THR B 1 39 ? -7.273 1.891 9.953 1 89.31 39 THR B CA 1
ATOM 998 C C . THR B 1 39 ? -5.953 1.74 10.703 1 89.31 39 THR B C 1
ATOM 1000 O O . THR B 1 39 ? -5.672 0.683 11.273 1 89.31 39 THR B O 1
ATOM 1003 N N . PHE B 1 40 ? -5.156 2.791 10.625 1 88.12 40 PHE B N 1
ATOM 1004 C CA . PHE B 1 40 ? -3.932 2.898 11.414 1 88.12 40 PHE B CA 1
ATOM 1005 C C . PHE B 1 40 ? -3.998 4.094 12.352 1 88.12 40 PHE B C 1
ATOM 1007 O O . PHE B 1 40 ? -4.723 5.055 12.094 1 88.12 40 PHE B O 1
ATOM 1014 N N . PHE B 1 41 ? -3.309 3.898 13.508 1 85.81 41 PHE B N 1
ATOM 1015 C CA . PHE B 1 41 ? -3.285 4.988 14.477 1 85.81 41 PHE B CA 1
ATOM 1016 C C . PHE B 1 41 ? -1.862 5.484 14.703 1 85.81 41 PHE B C 1
ATOM 1018 O O . PHE B 1 41 ? -0.899 4.762 14.438 1 85.81 41 PHE B O 1
ATOM 1025 N N . VAL B 1 42 ? -1.757 6.648 15.148 1 82.06 42 VAL B N 1
ATOM 1026 C CA . VAL B 1 42 ? -0.476 7.277 15.453 1 82.06 42 VAL B CA 1
ATOM 1027 C C . VAL B 1 42 ? 0.467 7.137 14.266 1 82.06 42 VAL B C 1
ATOM 1029 O O . VAL B 1 42 ? 1.589 6.645 14.406 1 82.06 42 VAL B O 1
ATOM 1032 N N . SER B 1 43 ? -0.081 7.391 13.164 1 77.88 43 SER B N 1
ATOM 1033 C CA . SER B 1 43 ? 0.652 7.363 11.898 1 77.88 43 SER B CA 1
ATOM 1034 C C . SER B 1 43 ? 1.184 5.965 11.602 1 77.88 43 SER B C 1
ATOM 1036 O O . SER B 1 43 ? 2.225 5.812 10.961 1 77.88 43 SER B O 1
ATOM 1038 N N . GLY B 1 44 ? 0.425 5.016 12.195 1 78.06 44 GLY B N 1
ATOM 1039 C CA . GLY B 1 44 ? 0.775 3.633 11.914 1 78.06 44 GLY B CA 1
ATOM 1040 C C . GLY B 1 44 ? 1.999 3.16 12.672 1 78.06 44 GLY B C 1
ATOM 1041 O O . GLY B 1 44 ? 2.609 2.15 12.312 1 78.06 44 GLY B O 1
ATOM 1042 N N . LEU B 1 45 ? 2.373 3.852 13.641 1 78.25 45 LEU B N 1
ATOM 1043 C CA . LEU B 1 45 ? 3.576 3.521 14.398 1 78.25 45 LEU B CA 1
ATOM 1044 C C . LEU B 1 45 ? 3.521 2.086 14.906 1 78.25 45 LEU B C 1
ATOM 1046 O O . LEU B 1 45 ? 2.631 1.732 15.688 1 78.25 45 LEU B O 1
ATOM 1050 N N . ALA B 1 46 ? 4.387 1.391 14.391 1 81 46 ALA B N 1
ATOM 1051 C CA . ALA B 1 46 ? 4.57 -0.006 14.773 1 81 46 ALA B CA 1
ATOM 1052 C C . ALA B 1 46 ? 3.314 -0.823 14.484 1 81 46 ALA B C 1
ATOM 1054 O O . ALA B 1 46 ? 2.932 -1.687 15.281 1 81 46 ALA B O 1
ATOM 1055 N N . GLN B 1 47 ? 2.604 -0.559 13.539 1 87.69 47 GLN B N 1
ATOM 1056 C CA . GLN B 1 47 ? 1.373 -1.268 13.203 1 87.69 47 GLN B CA 1
ATOM 1057 C C . GLN B 1 47 ? 1.495 -1.972 11.852 1 87.69 47 GLN B C 1
ATOM 1059 O O . GLN B 1 47 ? 2.189 -1.489 10.953 1 87.69 47 GLN B O 1
ATOM 1064 N N . GLN B 1 48 ? 0.971 -3.148 11.836 1 90.25 48 GLN B N 1
ATOM 1065 C CA . GLN B 1 48 ? 0.968 -3.922 10.602 1 90.25 48 GLN B CA 1
ATOM 1066 C C . GLN B 1 48 ? -0.395 -4.562 10.352 1 90.25 48 GLN B C 1
ATOM 1068 O O . GLN B 1 48 ? -1.07 -4.98 11.297 1 90.25 48 GLN B O 1
ATOM 1073 N N . ARG B 1 49 ? -0.737 -4.531 9.086 1 93.5 49 ARG B N 1
ATOM 1074 C CA . ARG B 1 49 ? -1.935 -5.234 8.641 1 93.5 49 ARG B CA 1
ATOM 1075 C C . ARG B 1 49 ? -1.599 -6.242 7.543 1 93.5 49 ARG B C 1
ATOM 1077 O O . ARG B 1 49 ? -0.768 -5.969 6.676 1 93.5 49 ARG B O 1
ATOM 1084 N N . GLU B 1 50 ? -2.23 -7.477 7.688 1 95 50 GLU B N 1
ATOM 1085 C CA . GLU B 1 50 ? -1.98 -8.5 6.68 1 95 50 GLU B CA 1
ATOM 1086 C C . GLU B 1 50 ? -3.287 -9.039 6.102 1 95 50 GLU B C 1
ATOM 1088 O O . GLU B 1 50 ? -4.27 -9.203 6.824 1 95 50 GLU B O 1
ATOM 1093 N N . ILE B 1 51 ? -3.295 -9.258 4.852 1 96.44 51 ILE B N 1
ATOM 1094 C CA . ILE B 1 51 ? -4.406 -9.93 4.188 1 96.44 51 ILE B CA 1
ATOM 1095 C C . ILE B 1 51 ? -3.881 -11.086 3.336 1 96.44 51 ILE B C 1
ATOM 1097 O O . ILE B 1 51 ? -2.881 -10.938 2.629 1 96.44 51 ILE B O 1
ATOM 1101 N N . ASN B 1 52 ? -4.516 -12.227 3.469 1 98 52 ASN B N 1
ATOM 1102 C CA . ASN B 1 52 ? -4.16 -13.383 2.648 1 98 52 ASN B CA 1
ATOM 1103 C C . ASN B 1 52 ? -4.828 -13.32 1.278 1 98 52 ASN B C 1
ATOM 1105 O O . ASN B 1 52 ? -5.941 -13.82 1.104 1 98 52 ASN B O 1
ATOM 1109 N N . ALA B 1 53 ? -4.141 -12.773 0.363 1 98 53 ALA B N 1
ATOM 1110 C CA . ALA B 1 53 ? -4.684 -12.594 -0.982 1 98 53 ALA B CA 1
ATOM 1111 C C . ALA B 1 53 ? -4.934 -13.938 -1.66 1 98 53 ALA B C 1
ATOM 1113 O O . ALA B 1 53 ? -5.891 -14.086 -2.422 1 98 53 ALA B O 1
ATOM 1114 N N . ALA B 1 54 ? -4.051 -14.898 -1.396 1 97.81 54 ALA B N 1
ATOM 1115 C CA . ALA B 1 54 ? -4.23 -16.234 -1.962 1 97.81 54 ALA B CA 1
ATOM 1116 C C . ALA B 1 54 ? -5.543 -16.859 -1.496 1 97.81 54 ALA B C 1
ATOM 1118 O O . ALA B 1 54 ? -6.25 -17.5 -2.279 1 97.81 54 ALA B O 1
ATOM 1119 N N . GLU B 1 55 ? -5.855 -16.656 -0.28 1 97.81 55 GLU B N 1
ATOM 1120 C CA . GLU B 1 55 ? -7.109 -17.172 0.26 1 97.81 55 GLU B CA 1
ATOM 1121 C C . GLU B 1 55 ? -8.312 -16.438 -0.33 1 97.81 55 GLU B C 1
ATOM 1123 O O . GLU B 1 55 ? -9.305 -17.062 -0.695 1 97.81 55 GLU B O 1
ATOM 1128 N N . VAL B 1 56 ? -8.18 -15.141 -0.431 1 97.56 56 VAL B N 1
ATOM 1129 C CA . VAL B 1 56 ? -9.258 -14.305 -0.954 1 97.56 56 VAL B CA 1
ATOM 1130 C C . VAL B 1 56 ? -9.648 -14.781 -2.352 1 97.56 56 VAL B C 1
ATOM 1132 O O . VAL B 1 56 ? -10.836 -14.852 -2.678 1 97.56 56 VAL B O 1
ATOM 1135 N N . CYS B 1 57 ? -8.672 -15.156 -3.158 1 97.56 57 CYS B N 1
ATOM 1136 C CA . CYS B 1 57 ? -8.914 -15.477 -4.559 1 97.56 57 CYS B CA 1
ATOM 1137 C C . CYS B 1 57 ? -8.914 -16.984 -4.785 1 97.56 57 CYS B C 1
ATOM 1139 O O . CYS B 1 57 ? -8.82 -17.438 -5.922 1 97.56 57 CYS B O 1
ATOM 1141 N N . ASN B 1 58 ? -8.859 -17.844 -3.785 1 97.44 58 ASN B N 1
ATOM 1142 C CA . ASN B 1 58 ? -8.867 -19.312 -3.861 1 97.44 58 ASN B CA 1
ATOM 1143 C C . ASN B 1 58 ? -7.629 -19.844 -4.582 1 97.44 58 ASN B C 1
ATOM 1145 O O . ASN B 1 58 ? -7.742 -20.672 -5.48 1 97.44 58 ASN B O 1
ATOM 1149 N N . GLY B 1 59 ? -6.488 -19.219 -4.25 1 96.25 59 GLY B N 1
ATOM 1150 C CA . GLY B 1 59 ? -5.211 -19.609 -4.824 1 96.25 59 GLY B CA 1
ATOM 1151 C C . GLY B 1 59 ? -4.371 -18.422 -5.27 1 96.25 59 GLY B C 1
ATOM 1152 O O . GLY B 1 59 ? -4.895 -17.469 -5.848 1 96.25 59 GLY B O 1
ATOM 1153 N N . ALA B 1 60 ? -3.135 -18.531 -5.066 1 95.5 60 ALA B N 1
ATOM 1154 C CA . ALA B 1 60 ? -2.215 -17.453 -5.414 1 95.5 60 ALA B CA 1
ATOM 1155 C C . ALA B 1 60 ? -2.246 -17.172 -6.914 1 95.5 60 ALA B C 1
ATOM 1157 O O . ALA B 1 60 ? -2.119 -16.016 -7.34 1 95.5 60 ALA B O 1
ATOM 1158 N N . ASN B 1 61 ? -2.512 -18.172 -7.691 1 95.19 61 ASN B N 1
ATOM 1159 C CA . ASN B 1 61 ? -2.502 -18.031 -9.148 1 95.19 61 ASN B CA 1
ATOM 1160 C C . ASN B 1 61 ? -3.734 -17.281 -9.641 1 95.19 61 ASN B C 1
ATOM 1162 O O . ASN B 1 61 ? -3.785 -16.859 -10.797 1 95.19 61 ASN B O 1
ATOM 1166 N N . ASN B 1 62 ? -4.664 -17.125 -8.758 1 97.56 62 ASN B N 1
ATOM 1167 C CA . ASN B 1 62 ? -5.91 -16.469 -9.148 1 97.56 62 ASN B CA 1
ATOM 1168 C C . ASN B 1 62 ? -5.91 -14.992 -8.766 1 97.56 62 ASN B C 1
ATOM 1170 O O . ASN B 1 62 ? -6.859 -14.266 -9.07 1 97.56 62 ASN B O 1
ATOM 1174 N N . VAL B 1 63 ? -4.84 -14.578 -8.133 1 98 63 VAL B N 1
ATOM 1175 C CA . VAL B 1 63 ? -4.711 -13.164 -7.797 1 98 63 VAL B CA 1
ATOM 1176 C C . VAL B 1 63 ? -4.254 -12.383 -9.023 1 98 63 VAL B C 1
ATOM 1178 O O . VAL B 1 63 ? -3.234 -12.711 -9.641 1 98 63 VAL B O 1
ATOM 1181 N N . ALA B 1 64 ? -4.949 -11.367 -9.43 1 98.12 64 ALA B N 1
ATOM 1182 C CA . ALA B 1 64 ? -4.621 -10.594 -10.617 1 98.12 64 ALA B CA 1
ATOM 1183 C C . ALA B 1 64 ? -3.807 -9.352 -10.258 1 98.12 64 ALA B C 1
ATOM 1185 O O . ALA B 1 64 ? -2.764 -9.094 -10.859 1 98.12 64 ALA B O 1
ATOM 1186 N N . LYS B 1 65 ? -4.297 -8.609 -9.336 1 97.44 65 LYS B N 1
ATOM 1187 C CA . LYS B 1 65 ? -3.566 -7.434 -8.875 1 97.44 65 LYS B CA 1
ATOM 1188 C C . LYS B 1 65 ? -3.986 -7.043 -7.461 1 97.44 65 LYS B C 1
ATOM 1190 O O . LYS B 1 65 ? -5.086 -7.387 -7.016 1 97.44 65 LYS B O 1
ATOM 1195 N N . VAL B 1 66 ? -3.135 -6.402 -6.758 1 96.69 66 VAL B N 1
ATOM 1196 C CA . VAL B 1 66 ? -3.338 -5.867 -5.418 1 96.69 66 VAL B CA 1
ATOM 1197 C C . VAL B 1 66 ? -3.062 -4.363 -5.418 1 96.69 66 VAL B C 1
ATOM 1199 O O . VAL B 1 66 ? -2.125 -3.896 -6.07 1 96.69 66 VAL B O 1
ATOM 1202 N N . GLU B 1 67 ? -3.943 -3.607 -4.766 1 94.81 67 GLU B N 1
ATOM 1203 C CA . GLU B 1 67 ? -3.803 -2.156 -4.711 1 94.81 67 GLU B CA 1
ATOM 1204 C C . GLU B 1 67 ? -3.873 -1.646 -3.275 1 94.81 67 GLU B C 1
ATOM 1206 O O . GLU B 1 67 ? -4.66 -2.148 -2.471 1 94.81 67 GLU B O 1
ATOM 1211 N N . THR B 1 68 ? -3.002 -0.762 -2.988 1 93 68 THR B N 1
ATOM 1212 C CA . THR B 1 68 ? -3.1 0.064 -1.79 1 93 68 THR B CA 1
ATOM 1213 C C . THR B 1 68 ? -3.381 1.519 -2.158 1 93 68 THR B C 1
ATOM 1215 O O . THR B 1 68 ? -2.643 2.121 -2.939 1 93 68 THR B O 1
ATOM 1218 N N . GLN B 1 69 ? -4.441 2.027 -1.646 1 87.88 69 GLN B N 1
ATOM 1219 C CA . GLN B 1 69 ? -4.836 3.387 -2.002 1 87.88 69 GLN B CA 1
ATOM 1220 C C . GLN B 1 69 ? -4.914 4.277 -0.767 1 87.88 69 GLN B C 1
ATOM 1222 O O . GLN B 1 69 ? -5.461 3.875 0.262 1 87.88 69 GLN B O 1
ATOM 1227 N N . HIS B 1 70 ? -4.27 5.422 -0.913 1 83.62 70 HIS B N 1
ATOM 1228 C CA . HIS B 1 70 ? -4.422 6.523 0.031 1 83.62 70 HIS B CA 1
ATOM 1229 C C . HIS B 1 70 ? -5.285 7.637 -0.557 1 83.62 70 HIS B C 1
ATOM 1231 O O . HIS B 1 70 ? -4.789 8.484 -1.303 1 83.62 70 HIS B O 1
ATOM 1237 N N . SER B 1 71 ? -6.613 7.57 -0.213 1 76.38 71 SER B N 1
ATOM 1238 C CA . SER B 1 71 ? -7.527 8.555 -0.779 1 76.38 71 SER B CA 1
ATOM 1239 C C . SER B 1 71 ? -7.25 9.953 -0.225 1 76.38 71 SER B C 1
ATOM 1241 O O . SER B 1 71 ? -6.664 10.094 0.849 1 76.38 71 SER B O 1
ATOM 1243 N N . PHE B 1 72 ? -7.641 10.867 -0.972 1 74.06 72 PHE B N 1
ATOM 1244 C CA . PHE B 1 72 ? -7.512 12.258 -0.533 1 74.06 72 PHE B CA 1
ATOM 1245 C C . PHE B 1 72 ? -8.211 12.469 0.806 1 74.06 72 PHE B C 1
ATOM 1247 O O . PHE B 1 72 ? -7.672 13.133 1.692 1 74.06 72 PHE B O 1
ATOM 1254 N N . LEU B 1 73 ? -9.383 11.922 0.839 1 76.56 73 LEU B N 1
ATOM 1255 C CA . LEU B 1 73 ? -10.133 12.047 2.084 1 76.56 73 LEU B CA 1
ATOM 1256 C C . LEU B 1 73 ? -9.352 11.453 3.252 1 76.56 73 LEU B C 1
ATOM 1258 O O . LEU B 1 73 ? -9.328 12.031 4.344 1 76.56 73 LEU B O 1
ATOM 1262 N N . ASN B 1 74 ? -8.789 10.359 3.055 1 81.31 74 ASN B N 1
ATOM 1263 C CA . ASN B 1 74 ? -7.969 9.719 4.086 1 81.31 74 ASN B CA 1
ATOM 1264 C C . ASN B 1 74 ? -6.781 10.594 4.477 1 81.31 74 ASN B C 1
ATOM 1266 O O . ASN B 1 74 ? -6.41 10.656 5.652 1 81.31 74 ASN B O 1
ATOM 1270 N N . GLY B 1 75 ? -6.18 11.266 3.514 1 78.06 75 GLY B N 1
ATOM 1271 C CA . GLY B 1 75 ? -5.121 12.219 3.801 1 78.06 75 GLY B CA 1
ATOM 1272 C C . GLY B 1 75 ? -5.578 13.375 4.672 1 78.06 75 GLY B C 1
ATOM 1273 O O . GLY B 1 75 ? -4.875 13.766 5.605 1 78.06 75 GLY B O 1
ATOM 1274 N N . VAL B 1 76 ? -6.727 13.859 4.383 1 80.81 76 VAL B N 1
ATOM 1275 C CA . VAL B 1 76 ? -7.293 14.969 5.148 1 80.81 76 VAL B CA 1
ATOM 1276 C C . VAL B 1 76 ? -7.574 14.516 6.578 1 80.81 76 VAL B C 1
ATOM 1278 O O . VAL B 1 76 ? -7.238 15.219 7.535 1 80.81 76 VAL B O 1
ATOM 1281 N N . LEU B 1 77 ? -8.133 13.422 6.73 1 83.62 77 LEU B N 1
ATOM 1282 C CA . LEU B 1 77 ? -8.414 12.883 8.055 1 83.62 77 LEU B CA 1
ATOM 1283 C C . LEU B 1 77 ? -7.133 12.688 8.852 1 83.62 77 LEU B C 1
ATOM 1285 O O . LEU B 1 77 ? -7.094 12.945 10.055 1 83.62 77 LEU B O 1
ATOM 1289 N N . GLY B 1 78 ? -6.176 12.227 8.242 1 83.69 78 GLY B N 1
ATOM 1290 C CA . GLY B 1 78 ? -4.875 12.086 8.875 1 83.69 78 GLY B CA 1
ATOM 1291 C C . GLY B 1 78 ? -4.305 13.414 9.352 1 83.69 78 GLY B C 1
ATOM 1292 O O . GLY B 1 78 ? -3.779 13.5 10.461 1 83.69 78 GLY B O 1
ATOM 1293 N N . THR B 1 79 ? -4.434 14.422 8.469 1 81.31 79 THR B N 1
ATOM 1294 C CA . THR B 1 79 ? -3.896 15.742 8.781 1 81.31 79 THR B CA 1
ATOM 1295 C C . THR B 1 79 ? -4.68 16.375 9.93 1 81.31 79 THR B C 1
ATOM 1297 O O . THR B 1 79 ? -4.086 16.891 10.883 1 81.31 79 THR B O 1
ATOM 1300 N N . ILE B 1 80 ? -6.004 16.312 9.883 1 85.12 80 ILE B N 1
ATOM 1301 C CA . ILE B 1 80 ? -6.855 16.938 10.891 1 85.12 80 ILE B CA 1
ATOM 1302 C C . ILE B 1 80 ? -6.66 16.234 12.234 1 85.12 80 ILE B C 1
ATOM 1304 O O . ILE B 1 80 ? -6.695 16.875 13.289 1 85.12 80 ILE B O 1
ATOM 1308 N N . SER B 1 81 ? -6.469 15.039 12.133 1 88.88 81 SER B N 1
ATOM 1309 C CA . SER B 1 81 ? -6.25 14.273 13.352 1 88.88 81 SER B CA 1
ATOM 1310 C C . SER B 1 81 ? -4.789 14.328 13.789 1 88.88 81 SER B C 1
ATOM 1312 O O . SER B 1 81 ? -4.395 13.672 14.758 1 88.88 81 SER B O 1
ATOM 1314 N N . SER B 1 82 ? -3.992 15.094 13.125 1 86.94 82 SER B N 1
ATOM 1315 C CA . SER B 1 82 ? -2.568 15.258 13.406 1 86.94 82 SER B CA 1
ATOM 1316 C C . SER B 1 82 ? -1.841 13.922 13.359 1 86.94 82 SER B C 1
ATOM 1318 O O . SER B 1 82 ? -0.929 13.672 14.148 1 86.94 82 SER B O 1
ATOM 1320 N N . GLY B 1 83 ? -2.352 13.062 12.516 1 81.44 83 GLY B N 1
ATOM 1321 C CA . GLY B 1 83 ? -1.68 11.789 12.312 1 81.44 83 GLY B CA 1
ATOM 1322 C C . GLY B 1 83 ? -2.141 10.711 13.273 1 81.44 83 GLY B C 1
ATOM 1323 O O . GLY B 1 83 ? -1.594 9.609 13.281 1 81.44 83 GLY B O 1
ATOM 1324 N N . ILE B 1 84 ? -3.129 10.922 14.039 1 86.06 84 ILE B N 1
ATOM 1325 C CA . ILE B 1 84 ? -3.625 9.945 15 1 86.06 84 ILE B CA 1
ATOM 1326 C C . ILE B 1 84 ? -4.445 8.883 14.273 1 86.06 84 ILE B C 1
ATOM 1328 O O . ILE B 1 84 ? -4.277 7.684 14.523 1 86.06 84 ILE B O 1
ATOM 1332 N N . TYR B 1 85 ? -5.316 9.422 13.43 1 89.31 85 TYR B N 1
ATOM 1333 C CA . TYR B 1 85 ? -6.164 8.539 12.625 1 89.31 85 TYR B CA 1
ATOM 1334 C C . TYR B 1 85 ? -5.734 8.555 11.164 1 89.31 85 TYR B C 1
ATOM 1336 O O . TYR B 1 85 ? -5.938 9.555 10.461 1 89.31 85 TYR B O 1
ATOM 1344 N N . THR B 1 86 ? -5.133 7.406 10.688 1 87.88 86 THR B N 1
ATOM 1345 C CA . THR B 1 86 ? -4.617 7.332 9.32 1 87.88 86 THR B CA 1
ATOM 1346 C C . THR B 1 86 ? -5.133 6.082 8.617 1 87.88 86 THR B C 1
ATOM 1348 O O . THR B 1 86 ? -4.461 5.051 8.594 1 87.88 86 THR B O 1
ATOM 1351 N N . PRO B 1 87 ? -6.32 6.242 7.996 1 88.5 87 PRO B N 1
ATOM 1352 C CA . PRO B 1 87 ? -6.887 5.098 7.273 1 88.5 87 PRO B CA 1
ATOM 1353 C C . PRO B 1 87 ? -6.316 4.949 5.867 1 88.5 87 PRO B C 1
ATOM 1355 O O . PRO B 1 87 ? -5.875 5.93 5.266 1 88.5 87 PRO B O 1
ATOM 1358 N N . ARG B 1 88 ? -6.207 3.615 5.395 1 87.06 88 ARG B N 1
ATOM 1359 C CA . ARG B 1 88 ? -5.773 3.273 4.043 1 87.06 88 ARG B CA 1
ATOM 1360 C C . ARG B 1 88 ? -6.699 2.24 3.416 1 87.06 88 ARG B C 1
ATOM 1362 O O . ARG B 1 88 ? -7.305 1.43 4.121 1 87.06 88 ARG B O 1
ATOM 1369 N N . GLN B 1 89 ? -6.852 2.324 2.148 1 89.88 89 GLN B N 1
ATOM 1370 C CA . GLN B 1 89 ? -7.703 1.373 1.443 1 89.88 89 GLN B CA 1
ATOM 1371 C C . GLN B 1 89 ? -6.875 0.288 0.764 1 89.88 89 GLN B C 1
ATOM 1373 O O . GLN B 1 89 ? -5.824 0.574 0.185 1 89.88 89 GLN B O 1
ATOM 1378 N N . VAL B 1 90 ? -7.449 -0.981 0.851 1 92.81 90 VAL B N 1
ATOM 1379 C CA . VAL B 1 90 ? -6.82 -2.104 0.162 1 92.81 90 VAL B CA 1
ATOM 1380 C C . VAL B 1 90 ? -7.812 -2.736 -0.809 1 92.81 90 VAL B C 1
ATOM 1382 O O . VAL B 1 90 ? -9.008 -2.834 -0.51 1 92.81 90 VAL B O 1
ATOM 1385 N N . ARG B 1 91 ? -7.309 -3.066 -1.956 1 94.5 91 ARG B N 1
ATOM 1386 C CA . ARG B 1 91 ? -8.133 -3.76 -2.941 1 94.5 91 ARG B CA 1
ATOM 1387 C C . ARG B 1 91 ? -7.395 -4.961 -3.523 1 94.5 91 ARG B C 1
ATOM 1389 O O . ARG B 1 91 ? -6.199 -4.883 -3.816 1 94.5 91 ARG B O 1
ATOM 1396 N N . ILE B 1 92 ? -8.164 -6.043 -3.582 1 97.5 92 ILE B N 1
ATOM 1397 C CA . ILE B 1 92 ? -7.641 -7.258 -4.207 1 97.5 92 ILE B CA 1
ATOM 1398 C C . ILE B 1 92 ? -8.523 -7.648 -5.391 1 97.5 92 ILE B C 1
ATOM 1400 O O . ILE B 1 92 ? -9.75 -7.703 -5.27 1 97.5 92 ILE B O 1
ATOM 1404 N N . TYR B 1 93 ? -7.93 -7.801 -6.539 1 97.56 93 TYR B N 1
ATOM 1405 C CA . TYR B 1 93 ? -8.617 -8.234 -7.75 1 97.56 93 TYR B CA 1
ATOM 1406 C C . TYR B 1 93 ? -8.211 -9.648 -8.133 1 97.56 93 TYR B C 1
ATOM 1408 O O . TYR B 1 93 ? -7.016 -9.961 -8.195 1 97.56 93 TYR B O 1
ATOM 1416 N N . CYS B 1 94 ? -9.188 -10.469 -8.367 1 98.06 94 CYS B N 1
ATOM 1417 C CA . CYS B 1 94 ? -8.938 -11.836 -8.805 1 98.06 94 CYS B CA 1
ATOM 1418 C C . CYS B 1 94 ? -9.125 -11.969 -10.312 1 98.06 94 CYS B C 1
ATOM 1420 O O . CYS B 1 94 ? -9.727 -11.102 -10.945 1 98.06 94 CYS B O 1
ATOM 1422 N N . LYS B 1 95 ? -8.594 -13.023 -10.789 1 96.81 95 LYS B N 1
ATOM 1423 C CA . LYS B 1 95 ? -8.695 -13.305 -12.219 1 96.81 95 LYS B CA 1
ATOM 1424 C C . LYS B 1 95 ? -10.125 -13.656 -12.609 1 96.81 95 LYS B C 1
ATOM 1426 O O . LYS B 1 95 ? -10.898 -14.156 -11.789 1 96.81 95 LYS B O 1
#

InterPro domains:
  IPR010438 Bor [PF06291] (20-94)

Radius of gyration: 17.78 Å; Cα contacts (8 Å, |Δi|>4): 453; chains: 2; bounding box: 42×51×49 Å

Solvent-accessible surface area (backbone atoms only — not comparable to full-atom values): 9262 Å² total; per-residue (Å²): 119,72,70,61,53,52,54,54,52,51,59,60,45,52,70,16,23,25,31,43,36,38,32,39,44,96,50,56,47,92,60,57,78,40,79,46,78,44,80,28,47,58,50,10,50,67,34,74,46,77,44,56,44,14,67,75,38,76,33,40,78,27,36,6,34,38,35,43,30,36,37,31,62,33,51,49,46,14,57,78,47,71,30,38,46,33,47,35,36,38,34,34,20,28,90,119,73,69,60,54,52,55,54,53,51,60,60,46,49,71,19,22,24,31,43,36,38,31,37,45,96,51,58,47,91,58,59,77,38,77,45,77,46,79,29,48,58,51,10,52,67,33,74,47,76,44,55,46,15,66,76,36,76,32,40,80,29,35,5,35,39,34,42,31,37,34,32,61,34,52,49,45,13,57,76,48,71,28,38,45,35,48,35,36,40,35,35,19,28,89